Protein AF-A0A0L0SDB4-F1 (afdb_monomer_lite)

Organism: Allomyces macrogynus (strain ATCC 38327) (NCBI:txid578462)

Structure (mmCIF, N/CA/C/O backbone):
data_AF-A0A0L0SDB4-F1
#
_entry.id   AF-A0A0L0SDB4-F1
#
loop_
_atom_site.group_PDB
_atom_site.id
_atom_site.type_symbol
_atom_site.label_atom_id
_atom_site.label_alt_id
_atom_site.label_comp_id
_atom_site.label_asym_id
_atom_site.label_entity_id
_atom_site.label_seq_id
_atom_site.pdbx_PDB_ins_code
_atom_site.Cartn_x
_atom_site.Cartn_y
_atom_site.Cartn_z
_atom_site.occupancy
_atom_site.B_iso_or_equiv
_atom_site.auth_seq_id
_atom_site.auth_comp_id
_atom_site.auth_asym_id
_atom_site.auth_atom_id
_atom_site.pdbx_PDB_model_num
ATOM 1 N N . MET A 1 1 ? 29.232 13.110 52.261 1.00 42.94 1 MET A N 1
ATOM 2 C CA . MET A 1 1 ? 27.823 13.366 51.908 1.00 42.94 1 MET A CA 1
ATOM 3 C C . MET A 1 1 ? 27.216 12.000 51.646 1.00 42.94 1 MET A C 1
ATOM 5 O O . MET A 1 1 ? 27.447 11.440 50.580 1.00 42.94 1 MET A O 1
ATOM 9 N N . GLU A 1 2 ? 26.621 11.398 52.676 1.00 53.41 2 GLU A N 1
ATOM 10 C CA . GLU A 1 2 ? 25.890 10.133 52.541 1.00 53.41 2 GLU A CA 1
ATOM 11 C C . GLU A 1 2 ? 24.714 10.358 51.593 1.00 53.41 2 GLU A C 1
ATOM 13 O O . GLU A 1 2 ? 23.992 11.346 51.716 1.00 53.41 2 GLU A O 1
ATOM 18 N N . ARG A 1 3 ? 24.583 9.493 50.588 1.00 58.72 3 ARG A N 1
ATOM 19 C CA . ARG A 1 3 ? 23.407 9.471 49.723 1.00 58.72 3 ARG A CA 1
ATOM 20 C C . ARG A 1 3 ? 22.424 8.495 50.351 1.00 58.72 3 ARG A C 1
ATOM 22 O O . ARG A 1 3 ? 22.633 7.290 50.244 1.00 58.72 3 ARG A O 1
ATOM 29 N N . GLU A 1 4 ? 21.397 9.014 51.011 1.00 69.69 4 GLU A N 1
ATOM 30 C CA . GLU A 1 4 ? 20.216 8.223 51.354 1.00 69.69 4 GLU A CA 1
ATOM 31 C C . GLU A 1 4 ? 19.466 7.912 50.058 1.00 69.69 4 GLU A C 1
ATOM 33 O O . GLU A 1 4 ? 19.021 8.812 49.344 1.00 69.69 4 GLU A O 1
ATOM 38 N N . TYR A 1 5 ? 19.387 6.629 49.720 1.00 70.62 5 TYR A N 1
ATOM 39 C CA . TYR A 1 5 ? 18.484 6.139 48.686 1.00 70.62 5 TYR A CA 1
ATOM 40 C C . TYR A 1 5 ? 17.203 5.653 49.360 1.00 70.62 5 TYR A C 1
ATOM 42 O O . TYR A 1 5 ? 17.239 5.219 50.508 1.00 70.62 5 TYR A O 1
ATOM 50 N N . LEU A 1 6 ? 16.085 5.701 48.634 1.00 74.00 6 LEU A N 1
ATOM 51 C CA . LEU A 1 6 ? 14.860 5.027 49.060 1.00 74.00 6 LEU A CA 1
ATOM 52 C C . LEU A 1 6 ? 15.125 3.517 49.173 1.00 74.00 6 LEU A C 1
ATOM 54 O O . LEU A 1 6 ? 15.820 2.954 48.327 1.00 74.00 6 LEU A O 1
ATOM 58 N N . ASP A 1 7 ? 14.588 2.872 50.210 1.00 79.62 7 ASP A N 1
ATOM 59 C CA . ASP A 1 7 ? 14.738 1.422 50.414 1.00 79.62 7 ASP A CA 1
ATOM 60 C C . ASP A 1 7 ? 13.948 0.604 49.380 1.00 79.62 7 ASP A C 1
ATOM 62 O O . ASP A 1 7 ? 14.336 -0.514 49.039 1.00 79.62 7 ASP A O 1
ATOM 66 N N . ASP A 1 8 ? 12.859 1.174 48.856 1.00 80.81 8 ASP A N 1
ATOM 67 C CA . ASP A 1 8 ? 12.041 0.549 47.824 1.00 80.81 8 ASP A CA 1
ATOM 68 C C . ASP A 1 8 ? 12.714 0.620 46.448 1.00 80.81 8 ASP A C 1
ATOM 70 O O . ASP A 1 8 ? 13.085 1.688 45.958 1.00 80.81 8 ASP A O 1
ATOM 74 N N . LEU A 1 9 ? 12.870 -0.544 45.824 1.00 76.12 9 LEU A N 1
ATOM 75 C CA . LEU A 1 9 ? 13.593 -0.717 44.568 1.00 76.12 9 LEU A CA 1
ATOM 76 C C . LEU A 1 9 ? 12.810 -0.122 43.389 1.00 76.12 9 LEU A C 1
ATOM 78 O O . LEU A 1 9 ? 13.419 0.460 42.497 1.00 76.12 9 LEU A O 1
ATOM 82 N N . GLU A 1 10 ? 11.476 -0.195 43.421 1.00 74.06 10 GLU A N 1
ATOM 83 C CA . GLU A 1 10 ? 10.595 0.353 42.379 1.00 74.06 10 GLU A CA 1
ATOM 84 C C . GLU A 1 10 ? 10.611 1.888 42.397 1.00 74.06 10 GLU A C 1
ATOM 86 O O . GLU A 1 10 ? 10.813 2.523 41.361 1.00 74.06 10 GLU A O 1
ATOM 91 N N . ALA A 1 11 ? 10.537 2.495 43.585 1.00 69.12 11 ALA A N 1
ATOM 92 C CA . ALA A 1 11 ? 10.641 3.944 43.756 1.00 69.12 11 ALA A CA 1
ATOM 93 C C . ALA A 1 11 ? 12.008 4.540 43.357 1.00 69.12 11 ALA A C 1
ATOM 95 O O . ALA A 1 11 ? 12.115 5.752 43.167 1.00 69.12 11 ALA A O 1
ATOM 96 N N . ARG A 1 12 ? 13.062 3.721 43.227 1.00 73.06 12 ARG A N 1
ATOM 97 C CA . ARG A 1 12 ? 14.386 4.159 42.737 1.00 73.06 12 ARG A CA 1
ATOM 98 C C . ARG A 1 12 ? 14.489 4.196 41.215 1.00 73.06 12 ARG A C 1
ATOM 100 O O . ARG A 1 12 ? 15.326 4.936 40.701 1.00 73.06 12 ARG A O 1
ATOM 107 N N . GLU A 1 13 ? 13.694 3.385 40.522 1.00 73.19 13 GLU A N 1
ATOM 108 C CA . GLU A 1 13 ? 13.662 3.311 39.054 1.00 73.19 13 GLU A CA 1
ATOM 109 C C . GLU A 1 13 ? 12.791 4.425 38.447 1.00 73.19 13 GLU A C 1
ATOM 111 O O . GLU A 1 13 ? 12.967 4.800 37.285 1.00 73.19 13 GLU A O 1
ATOM 116 N N . GLU A 1 14 ? 11.883 5.007 39.237 1.00 68.81 14 GLU A N 1
ATOM 117 C CA . GLU A 1 14 ? 11.116 6.189 38.848 1.00 68.81 14 GLU A CA 1
ATOM 118 C C . GLU A 1 14 ? 12.058 7.407 38.771 1.00 68.81 14 GLU A C 1
ATOM 120 O O . GLU A 1 14 ? 12.547 7.931 39.775 1.00 68.81 14 GLU A O 1
ATOM 125 N N . ALA A 1 15 ? 12.358 7.856 37.548 1.00 67.31 15 ALA A N 1
ATOM 126 C CA . ALA A 1 15 ? 13.191 9.032 37.316 1.00 67.31 15 ALA A CA 1
ATOM 127 C C . ALA A 1 15 ? 12.614 10.274 38.023 1.00 67.31 15 ALA A C 1
ATOM 129 O O . ALA A 1 15 ? 11.409 10.389 38.230 1.00 67.31 15 ALA A O 1
ATOM 130 N N . SER A 1 16 ? 13.467 11.262 38.325 1.00 64.94 16 SER A N 1
ATOM 131 C CA . SER A 1 16 ? 13.125 12.464 39.113 1.00 64.94 16 SER A CA 1
ATOM 132 C C . SER A 1 16 ? 11.948 13.305 38.585 1.00 64.94 16 SER A C 1
ATOM 134 O O . SER A 1 16 ? 11.492 14.212 39.277 1.00 64.94 16 SER A O 1
ATOM 136 N N . THR A 1 17 ? 11.463 13.015 37.377 1.00 75.25 17 THR A N 1
ATOM 137 C CA . THR A 1 17 ? 10.204 13.530 36.841 1.00 75.25 17 THR A CA 1
ATOM 138 C C . THR A 1 17 ? 9.364 12.348 36.336 1.00 75.25 17 THR A C 1
ATOM 140 O O . THR A 1 17 ? 9.552 11.933 35.189 1.00 75.25 17 THR A O 1
ATOM 143 N N . PRO A 1 18 ? 8.458 11.789 37.158 1.00 75.94 18 PRO A N 1
ATOM 144 C CA . PRO A 1 18 ? 7.564 10.715 36.734 1.00 75.94 18 PRO A CA 1
ATOM 145 C C . PRO A 1 18 ? 6.653 11.162 35.583 1.00 75.94 18 PRO A C 1
ATOM 147 O O . PRO A 1 18 ? 6.255 12.329 35.488 1.00 75.94 18 PRO A O 1
ATOM 150 N N . ALA A 1 19 ? 6.285 10.221 34.715 1.00 84.81 19 ALA A N 1
ATOM 151 C CA . ALA A 1 19 ? 5.443 10.443 33.536 1.00 84.81 19 ALA A CA 1
ATOM 152 C C . ALA A 1 19 ? 3.949 10.547 33.922 1.00 84.81 19 ALA A C 1
ATOM 154 O O . ALA A 1 19 ? 3.113 9.723 33.546 1.00 84.81 19 ALA A O 1
ATOM 155 N N . ILE A 1 20 ? 3.611 11.543 34.752 1.00 88.25 20 ILE A N 1
ATOM 156 C CA . ILE A 1 20 ? 2.296 11.671 35.407 1.00 88.25 20 ILE A CA 1
ATOM 157 C C . ILE A 1 20 ? 1.159 11.749 34.378 1.00 88.25 20 ILE A C 1
ATOM 159 O O . ILE A 1 20 ? 0.119 11.112 34.545 1.00 88.25 20 ILE A O 1
ATOM 163 N N . VAL A 1 21 ? 1.336 12.513 33.295 1.00 92.56 21 VAL A N 1
ATOM 164 C CA . VAL A 1 21 ? 0.296 12.676 32.265 1.00 92.56 21 VAL A CA 1
ATOM 165 C C . VAL A 1 21 ? 0.089 11.370 31.494 1.00 92.56 21 VAL A C 1
ATOM 167 O O . VAL A 1 21 ? -1.047 11.011 31.178 1.00 92.56 21 VAL A O 1
ATOM 170 N N . GLU A 1 22 ? 1.160 10.638 31.207 1.00 92.69 22 GLU A N 1
ATOM 171 C CA . GLU A 1 22 ? 1.135 9.326 30.567 1.00 92.69 22 GLU A CA 1
ATOM 172 C C . GLU A 1 22 ? 0.445 8.289 31.454 1.00 92.69 22 GLU A C 1
ATOM 174 O O . GLU A 1 22 ? -0.398 7.541 30.958 1.00 92.69 22 GLU A O 1
ATOM 179 N N . ALA A 1 23 ? 0.721 8.294 32.761 1.00 92.19 23 ALA A N 1
ATOM 180 C CA . ALA A 1 23 ? 0.063 7.428 33.736 1.00 92.19 23 ALA A CA 1
ATOM 181 C C . ALA A 1 23 ? -1.445 7.712 33.826 1.00 92.19 23 ALA A C 1
ATOM 183 O O . ALA A 1 23 ? -2.251 6.780 33.773 1.00 92.19 23 ALA A O 1
ATOM 184 N N . ILE A 1 24 ? -1.848 8.989 33.862 1.00 95.31 24 ILE A N 1
ATOM 185 C CA . ILE A 1 24 ? -3.267 9.385 33.829 1.00 95.31 24 ILE A CA 1
ATOM 186 C C . ILE A 1 24 ? -3.934 8.894 32.537 1.00 95.31 24 ILE A C 1
ATOM 188 O O . ILE A 1 24 ? -5.009 8.294 32.585 1.00 95.31 24 ILE A O 1
ATOM 192 N N . ARG A 1 25 ? -3.302 9.099 31.373 1.00 96.81 25 ARG A N 1
ATOM 193 C CA . ARG A 1 25 ? -3.823 8.603 30.085 1.00 96.81 25 ARG A CA 1
ATOM 194 C C . ARG A 1 25 ? -3.944 7.081 30.072 1.00 96.81 25 ARG A C 1
ATOM 196 O O . ARG A 1 25 ? -4.950 6.567 29.595 1.00 96.81 25 ARG A O 1
ATOM 203 N N . CYS A 1 26 ? -2.952 6.376 30.609 1.00 95.38 26 CYS A N 1
ATOM 204 C CA . CYS A 1 26 ? -2.956 4.922 30.731 1.00 95.38 26 CYS A CA 1
ATOM 205 C C . CYS A 1 26 ? -4.148 4.444 31.576 1.00 95.38 26 CYS A C 1
ATOM 207 O O . CYS A 1 26 ? -4.929 3.613 31.114 1.00 95.38 26 CYS A O 1
ATOM 209 N N . GLY A 1 27 ? -4.359 5.045 32.754 1.00 97.06 27 GLY A N 1
ATOM 210 C CA . GLY A 1 27 ? -5.509 4.756 33.617 1.00 97.06 27 GLY A CA 1
ATOM 211 C C . GLY A 1 27 ? -6.851 4.972 32.912 1.00 97.06 27 GLY A C 1
ATOM 212 O O . GLY A 1 27 ? -7.709 4.093 32.935 1.00 97.06 27 GLY A O 1
ATOM 213 N N . LEU A 1 28 ? -7.010 6.088 32.192 1.00 97.12 28 LEU A N 1
ATOM 214 C CA . LEU A 1 28 ? -8.222 6.362 31.408 1.00 97.12 28 LEU A CA 1
ATOM 215 C C . LEU A 1 28 ? -8.457 5.325 30.299 1.00 97.12 28 LEU A C 1
ATOM 217 O O . LEU A 1 28 ? -9.596 4.916 30.076 1.00 97.12 28 LEU A O 1
ATOM 221 N N . VAL A 1 29 ? -7.401 4.865 29.619 1.00 95.62 29 VAL A N 1
ATOM 222 C CA . VAL A 1 29 ? -7.502 3.803 28.603 1.00 95.62 29 VAL A CA 1
ATOM 223 C C . VAL A 1 29 ? -7.976 2.486 29.222 1.00 95.62 29 VAL A C 1
ATOM 225 O O . VAL A 1 29 ? -8.805 1.803 28.618 1.00 95.62 29 VAL A O 1
ATOM 228 N N . PHE A 1 30 ? -7.516 2.138 30.428 1.00 96.25 30 PHE A N 1
ATOM 229 C CA . PHE A 1 30 ? -8.021 0.966 31.150 1.00 96.25 30 PHE A CA 1
ATOM 230 C C . PHE A 1 30 ? -9.504 1.101 31.502 1.00 96.25 30 PHE A C 1
ATOM 232 O O . PHE A 1 30 ? -10.257 0.164 31.240 1.00 96.25 30 PHE A O 1
ATOM 239 N N . CYS A 1 31 ? -9.950 2.268 31.974 1.00 96.31 31 CYS A N 1
ATOM 240 C CA . CYS A 1 31 ? -11.374 2.509 32.223 1.00 96.31 31 CYS A CA 1
ATOM 241 C C . CYS A 1 31 ? -12.213 2.340 30.946 1.00 96.31 31 CYS A C 1
ATOM 243 O O . CYS A 1 31 ? -13.243 1.673 30.966 1.00 96.31 31 CYS A O 1
ATOM 245 N N . VAL A 1 32 ? -11.765 2.883 29.806 1.00 95.81 32 VAL A N 1
ATOM 246 C CA . VAL A 1 32 ? -12.459 2.701 28.516 1.00 95.81 32 VAL A CA 1
ATOM 247 C C . VAL A 1 32 ? -12.506 1.225 28.116 1.00 95.81 32 VAL A C 1
ATOM 249 O O . VAL A 1 32 ? -13.553 0.738 27.695 1.00 95.81 32 VAL A O 1
ATOM 252 N N . LYS A 1 33 ? -11.401 0.490 28.272 1.00 95.12 33 LYS A N 1
ATOM 253 C CA . LYS A 1 33 ? -11.340 -0.951 27.988 1.00 95.12 33 LYS A CA 1
ATOM 254 C C . LYS A 1 33 ? -12.330 -1.744 28.846 1.00 95.12 33 LYS A C 1
ATOM 256 O O . LYS A 1 33 ? -12.956 -2.666 28.330 1.00 95.12 33 LYS A O 1
ATOM 261 N N . GLU A 1 34 ? -12.467 -1.416 30.127 1.00 95.88 34 GLU A N 1
ATOM 262 C CA . GLU A 1 34 ? -13.431 -2.063 31.027 1.00 95.88 34 GLU A CA 1
ATOM 263 C C . GLU A 1 34 ? -14.877 -1.749 30.640 1.00 95.88 34 GLU A C 1
ATOM 265 O O . GLU A 1 34 ? -15.705 -2.657 30.616 1.00 95.88 34 GLU A O 1
ATOM 270 N N . LEU A 1 35 ? -15.160 -0.499 30.260 1.00 96.25 35 LEU A N 1
ATOM 271 C CA . LEU A 1 35 ? -16.482 -0.075 29.792 1.00 96.25 35 LEU A CA 1
ATOM 272 C C . LEU A 1 35 ? -16.893 -0.755 28.479 1.00 96.25 35 LEU A C 1
ATOM 274 O O . LEU A 1 35 ? -18.050 -1.134 28.324 1.00 96.25 35 LEU A O 1
ATOM 278 N N . VAL A 1 36 ? -15.964 -0.902 27.530 1.00 95.50 36 VAL A N 1
ATOM 279 C CA . VAL A 1 36 ? -16.223 -1.591 26.252 1.00 95.50 36 VAL A CA 1
ATOM 280 C C . VAL A 1 36 ? -16.282 -3.108 26.449 1.00 95.50 36 VAL A C 1
ATOM 282 O O . VAL A 1 36 ? -17.122 -3.781 25.857 1.00 95.50 36 VAL A O 1
ATOM 285 N N . GLY A 1 37 ? -15.398 -3.651 27.285 1.00 96.56 37 GLY A N 1
ATOM 286 C CA . GLY A 1 37 ? -15.279 -5.076 27.559 1.00 96.56 37 GLY A CA 1
ATOM 287 C C . GLY A 1 37 ? -14.389 -5.820 26.557 1.00 96.56 37 GLY A C 1
ATOM 288 O O . GLY A 1 37 ? -14.496 -5.687 25.339 1.00 96.56 37 GLY A O 1
ATOM 289 N N . VAL A 1 38 ? -13.521 -6.692 27.080 1.00 95.50 38 VAL A N 1
ATOM 290 C CA . VAL A 1 38 ? -12.550 -7.467 26.278 1.00 95.50 38 VAL A CA 1
ATOM 291 C C . VAL A 1 38 ? -13.230 -8.408 25.281 1.00 95.50 38 VAL A C 1
ATOM 293 O O . VAL A 1 38 ? -12.712 -8.627 24.187 1.00 95.50 38 VAL A O 1
ATOM 296 N N . VAL A 1 39 ? -14.372 -8.985 25.657 1.00 96.62 39 VAL A N 1
ATOM 297 C CA . VAL A 1 39 ? -15.125 -9.914 24.800 1.00 96.62 39 VAL A CA 1
ATOM 298 C C . VAL A 1 39 ? -15.639 -9.193 23.553 1.00 96.62 39 VAL A C 1
ATOM 300 O O . VAL A 1 39 ? -15.429 -9.683 22.447 1.00 96.62 39 VAL A O 1
ATOM 303 N N . GLU A 1 40 ? -16.228 -8.008 23.724 1.00 94.81 40 GLU A N 1
ATOM 304 C CA . GLU A 1 40 ? -16.742 -7.192 22.621 1.00 94.81 40 GLU A CA 1
ATOM 305 C C . GLU A 1 40 ? -15.613 -6.714 21.700 1.00 94.81 40 GLU A C 1
ATOM 307 O O . GLU A 1 40 ? -15.719 -6.831 20.479 1.00 94.81 40 GLU A O 1
ATOM 312 N N . MET A 1 41 ? -14.492 -6.252 22.270 1.00 94.88 41 MET A N 1
ATOM 313 C CA . MET A 1 41 ? -13.310 -5.866 21.488 1.00 94.88 41 MET A CA 1
ATOM 314 C C . MET A 1 41 ? -12.839 -7.021 20.597 1.00 94.88 41 MET A C 1
ATOM 316 O O . MET A 1 41 ? -12.730 -6.854 19.385 1.00 94.88 41 MET A O 1
ATOM 320 N N . LYS A 1 42 ? -12.637 -8.215 21.173 1.00 94.69 42 LYS A N 1
ATOM 321 C CA . LYS A 1 42 ? -12.194 -9.404 20.425 1.00 94.69 42 LYS A CA 1
ATOM 322 C C . LYS A 1 42 ? -13.184 -9.826 19.346 1.00 94.69 42 LYS A C 1
ATOM 324 O O . LYS A 1 42 ? -12.762 -10.257 18.273 1.00 94.69 42 LYS A O 1
ATOM 329 N N . LEU A 1 43 ? -14.483 -9.732 19.631 1.00 95.25 43 LEU A N 1
ATOM 330 C CA . LEU A 1 43 ? -15.529 -10.060 18.667 1.00 95.25 43 LEU A CA 1
ATOM 331 C C . LEU A 1 43 ? -15.454 -9.119 17.463 1.00 95.25 43 LEU A C 1
ATOM 333 O O . LEU A 1 43 ? -15.418 -9.589 16.327 1.00 95.25 43 LEU A O 1
ATOM 337 N N . ARG A 1 44 ? -15.341 -7.807 17.695 1.00 93.75 44 ARG A N 1
ATOM 338 C CA . ARG A 1 44 ? -15.184 -6.818 16.618 1.00 93.75 44 ARG A CA 1
ATOM 339 C C . ARG A 1 44 ? -13.905 -7.021 15.818 1.00 93.75 44 ARG A C 1
ATOM 341 O O . ARG A 1 44 ? -13.959 -6.990 14.592 1.00 93.75 44 ARG A O 1
ATOM 348 N N . GLU A 1 45 ? -12.779 -7.280 16.482 1.00 93.75 45 GLU A N 1
ATOM 349 C CA . GLU A 1 45 ? -11.512 -7.602 15.810 1.00 93.75 45 GLU A CA 1
ATOM 350 C C . GLU A 1 45 ? -11.664 -8.810 14.889 1.00 93.75 45 GLU A C 1
ATOM 352 O O . GLU A 1 45 ? -11.247 -8.751 13.735 1.00 93.75 45 GLU A O 1
ATOM 357 N N . HIS A 1 46 ? -12.310 -9.881 15.360 1.00 93.06 46 HIS A N 1
ATOM 358 C CA . HIS A 1 46 ? -12.567 -11.068 14.545 1.00 93.06 46 HIS A CA 1
ATOM 359 C C . HIS A 1 46 ? -13.471 -10.772 13.352 1.00 93.06 46 HIS A C 1
ATOM 361 O O . HIS A 1 46 ? -13.185 -11.234 12.249 1.00 93.06 46 HIS A O 1
ATOM 367 N N . VAL A 1 47 ? -14.548 -10.009 13.545 1.00 94.06 47 VAL A N 1
ATOM 368 C CA . VAL A 1 47 ? -15.461 -9.632 12.455 1.00 94.06 47 VAL A CA 1
ATOM 369 C C . VAL A 1 47 ? -14.713 -8.842 11.383 1.00 94.06 47 VAL A C 1
ATOM 371 O O . VAL A 1 47 ? -14.794 -9.184 10.204 1.00 94.06 47 VAL A O 1
ATOM 374 N N . ILE A 1 48 ? -13.934 -7.837 11.783 1.00 94.19 48 ILE A N 1
ATOM 375 C CA . ILE A 1 48 ? -13.154 -7.000 10.865 1.00 94.19 48 ILE A CA 1
ATOM 376 C C . ILE A 1 48 ? -12.066 -7.819 10.159 1.00 94.19 48 ILE A C 1
ATOM 378 O O . ILE A 1 48 ? -11.917 -7.730 8.938 1.00 94.19 48 ILE A O 1
ATOM 382 N N . ALA A 1 49 ? -11.321 -8.640 10.902 1.00 90.69 49 ALA A N 1
ATOM 383 C CA . ALA A 1 49 ? -10.262 -9.475 10.349 1.00 90.69 49 ALA A CA 1
ATOM 384 C C . ALA A 1 49 ? -10.814 -10.488 9.339 1.00 90.69 49 ALA A C 1
ATOM 386 O O . ALA A 1 49 ? -10.271 -10.607 8.243 1.00 90.69 49 ALA A O 1
ATOM 387 N N . ASN A 1 50 ? -11.919 -11.164 9.664 1.00 91.75 50 ASN A N 1
ATOM 388 C CA . ASN A 1 50 ? -12.569 -12.112 8.760 1.00 91.75 50 ASN A CA 1
ATOM 389 C C . ASN A 1 50 ? -13.119 -11.419 7.513 1.00 91.75 50 ASN A C 1
ATOM 391 O O . ASN A 1 50 ? -12.943 -11.924 6.407 1.00 91.75 50 ASN A O 1
ATOM 395 N N . HIS A 1 51 ? -13.734 -10.246 7.668 1.00 92.38 51 HIS A N 1
ATOM 396 C CA . HIS A 1 51 ? -14.223 -9.451 6.542 1.00 92.38 51 HIS A CA 1
ATOM 397 C C . HIS A 1 51 ? -13.100 -9.087 5.563 1.00 92.38 51 HIS A C 1
ATOM 399 O O . HIS A 1 51 ? -13.211 -9.326 4.357 1.00 92.38 51 HIS A O 1
ATOM 405 N N . ALA A 1 52 ? -11.981 -8.578 6.083 1.00 91.38 52 ALA A N 1
ATOM 406 C CA . ALA A 1 52 ? -10.799 -8.281 5.284 1.00 91.38 52 ALA A CA 1
ATOM 407 C C . ALA A 1 52 ? -10.203 -9.544 4.646 1.00 91.38 52 ALA A C 1
ATOM 409 O O . ALA A 1 52 ? -9.883 -9.538 3.457 1.00 91.38 52 ALA A O 1
ATOM 410 N N . LEU A 1 53 ? -10.091 -10.637 5.403 1.00 89.75 53 LEU A N 1
ATOM 411 C CA . LEU A 1 53 ? -9.524 -11.897 4.929 1.00 89.75 53 LEU A CA 1
ATOM 412 C C . LEU A 1 53 ? -10.333 -12.474 3.766 1.00 89.75 53 LEU A C 1
ATOM 414 O O . LEU A 1 53 ? -9.749 -12.822 2.741 1.00 89.75 53 LEU A O 1
ATOM 418 N N . VAL A 1 54 ? -11.663 -12.523 3.878 1.00 91.19 54 VAL A N 1
ATOM 419 C CA . VAL A 1 54 ? -12.550 -13.015 2.812 1.00 91.19 54 VAL A CA 1
ATOM 420 C C . VAL A 1 54 ? -12.370 -12.191 1.538 1.00 91.19 54 VAL A C 1
ATOM 422 O O . VAL A 1 54 ? -12.217 -12.751 0.454 1.00 91.19 54 VAL A O 1
ATOM 425 N N . LYS A 1 55 ? -12.310 -10.861 1.652 1.00 90.00 55 LYS A N 1
ATOM 426 C CA . LYS A 1 55 ? -12.108 -9.982 0.492 1.00 90.00 55 LYS A CA 1
ATOM 427 C C . LYS A 1 55 ? -10.739 -10.143 -0.158 1.00 90.00 55 LYS A C 1
ATOM 429 O O . LYS A 1 55 ? -10.651 -10.194 -1.382 1.00 90.00 55 LYS A O 1
ATOM 434 N N . LEU A 1 56 ? -9.679 -10.218 0.642 1.00 88.62 56 LEU A N 1
ATOM 435 C CA . LEU A 1 56 ? -8.309 -10.317 0.136 1.00 88.62 56 LEU A CA 1
ATOM 436 C C . LEU A 1 56 ? -8.012 -11.697 -0.460 1.00 88.62 56 LEU A C 1
ATOM 438 O O . LEU A 1 56 ? -7.339 -11.777 -1.481 1.00 88.62 56 LEU A O 1
ATOM 442 N N . THR A 1 57 ? -8.533 -12.774 0.131 1.00 87.94 57 THR A N 1
ATOM 443 C CA . THR A 1 57 ? -8.355 -14.147 -0.382 1.00 87.94 57 THR A CA 1
ATOM 444 C C . THR A 1 57 ? -9.171 -14.429 -1.640 1.00 87.94 57 THR A C 1
ATOM 446 O O . THR A 1 57 ? -8.740 -15.223 -2.474 1.00 87.94 57 THR A O 1
ATOM 449 N N . ALA A 1 58 ? -10.307 -13.750 -1.827 1.00 88.31 58 ALA A N 1
ATOM 450 C CA . ALA A 1 58 ? -11.087 -13.827 -3.061 1.00 88.31 58 ALA A CA 1
ATOM 451 C C . ALA A 1 58 ? -10.384 -13.176 -4.269 1.00 88.31 58 ALA A C 1
ATOM 453 O O . ALA A 1 58 ? -10.771 -13.411 -5.415 1.00 88.31 58 ALA A O 1
ATOM 454 N N . HIS A 1 59 ? -9.368 -12.343 -4.038 1.00 86.88 59 HIS A N 1
ATOM 455 C CA . HIS A 1 59 ? -8.719 -11.568 -5.085 1.00 86.88 59 HIS A CA 1
ATOM 456 C C . HIS A 1 59 ? -7.562 -12.337 -5.740 1.00 86.88 59 HIS A C 1
ATOM 458 O O . HIS A 1 59 ? -6.583 -12.686 -5.086 1.00 86.88 59 HIS A O 1
ATOM 464 N N . ALA A 1 60 ? -7.619 -12.541 -7.061 1.00 82.75 60 ALA A N 1
ATOM 465 C CA . ALA A 1 60 ? -6.666 -13.390 -7.788 1.00 82.75 60 ALA A CA 1
ATOM 466 C C . ALA A 1 60 ? -5.198 -12.927 -7.684 1.00 82.75 60 ALA A C 1
ATOM 468 O O . ALA A 1 60 ? -4.290 -13.755 -7.603 1.00 82.75 60 ALA A O 1
ATOM 469 N N . SER A 1 61 ? -4.973 -11.610 -7.667 1.00 82.88 61 SER A N 1
ATOM 470 C CA . SER A 1 61 ? -3.640 -10.989 -7.607 1.00 82.88 61 SER A CA 1
ATOM 471 C C . SER A 1 61 ? -3.070 -10.883 -6.182 1.00 82.88 61 SER A C 1
ATOM 473 O O . SER A 1 61 ? -1.955 -10.394 -6.007 1.00 82.88 61 SER A O 1
ATOM 475 N N . ILE A 1 62 ? -3.823 -11.298 -5.155 1.00 83.75 62 ILE A N 1
ATOM 476 C CA . ILE A 1 62 ? -3.408 -11.226 -3.749 1.00 83.75 62 ILE A CA 1
ATOM 477 C C . ILE A 1 62 ? -3.203 -12.642 -3.220 1.00 83.75 62 ILE A C 1
ATOM 479 O O . ILE A 1 62 ? -4.017 -13.542 -3.416 1.00 83.75 62 ILE A O 1
ATOM 483 N N . ARG A 1 63 ? -2.086 -12.841 -2.523 1.00 79.25 63 ARG A N 1
ATOM 484 C CA . ARG A 1 63 ? -1.797 -14.074 -1.797 1.00 79.25 63 ARG A CA 1
ATOM 485 C C . ARG A 1 63 ? -1.671 -13.747 -0.320 1.00 79.25 63 ARG A C 1
ATOM 487 O O . ARG A 1 63 ? -0.773 -13.012 0.082 1.00 79.25 63 ARG A O 1
ATOM 494 N N . VAL A 1 64 ? -2.589 -14.291 0.471 1.00 76.56 64 VAL A N 1
ATOM 495 C CA . VAL A 1 64 ? -2.421 -14.388 1.922 1.00 76.56 64 VAL A CA 1
ATOM 496 C C . VAL A 1 64 ? -1.482 -15.565 2.176 1.00 76.56 64 VAL A C 1
ATOM 498 O O . VAL A 1 64 ? -1.541 -16.547 1.441 1.00 76.56 64 VAL A O 1
ATOM 501 N N . ILE A 1 65 ? -0.555 -15.417 3.122 1.00 70.06 65 ILE A N 1
ATOM 502 C CA . ILE A 1 65 ? 0.582 -16.326 3.310 1.00 70.06 65 ILE A CA 1
ATOM 503 C C . ILE A 1 65 ? 0.086 -17.744 3.631 1.00 70.06 65 ILE A C 1
ATOM 505 O O . ILE A 1 65 ? -0.203 -18.050 4.779 1.00 70.06 65 ILE A O 1
ATOM 509 N N . ASP A 1 66 ? 0.038 -18.582 2.597 1.00 51.78 66 ASP A N 1
ATOM 510 C CA . ASP A 1 66 ? 0.084 -20.040 2.632 1.00 51.78 66 ASP A CA 1
ATOM 511 C C . ASP A 1 66 ? 0.893 -20.491 1.404 1.00 51.78 66 ASP A C 1
ATOM 513 O O . ASP A 1 66 ? 0.750 -19.966 0.296 1.00 51.78 66 ASP A O 1
ATOM 517 N N . ALA A 1 67 ? 1.865 -21.366 1.644 1.00 52.06 67 ALA A N 1
ATOM 518 C CA . ALA A 1 67 ? 3.035 -21.561 0.796 1.00 52.06 67 ALA A CA 1
ATOM 519 C C . ALA A 1 67 ? 2.733 -22.194 -0.577 1.00 52.06 67 ALA A C 1
ATOM 521 O O . ALA A 1 67 ? 2.157 -23.270 -0.637 1.00 52.06 67 ALA A O 1
ATOM 522 N N . VAL A 1 68 ? 3.192 -21.541 -1.656 1.00 44.69 68 VAL A N 1
ATOM 523 C CA . VAL A 1 68 ? 3.989 -22.036 -2.810 1.00 44.69 68 VAL A CA 1
ATOM 524 C C . VAL A 1 68 ? 4.183 -20.825 -3.742 1.00 44.69 68 VAL A C 1
ATOM 526 O O . VAL A 1 68 ? 3.212 -20.203 -4.166 1.00 44.69 68 VAL A O 1
ATOM 529 N N . ALA A 1 69 ? 5.430 -20.455 -4.054 1.00 47.62 69 ALA A N 1
ATOM 530 C CA . ALA A 1 69 ? 5.738 -19.300 -4.905 1.00 47.62 69 ALA A CA 1
ATOM 531 C C . ALA A 1 69 ? 5.585 -19.628 -6.406 1.00 47.62 69 ALA A C 1
ATOM 533 O O . ALA A 1 69 ? 6.301 -20.486 -6.923 1.00 47.62 69 ALA A O 1
ATOM 534 N N . PRO A 1 70 ? 4.653 -18.959 -7.108 1.00 50.59 70 PRO A N 1
ATOM 535 C CA . PRO A 1 70 ? 4.980 -18.254 -8.366 1.00 50.59 70 PRO A CA 1
ATOM 536 C C . PRO A 1 70 ? 4.128 -16.961 -8.535 1.00 50.59 70 PRO A C 1
ATOM 538 O O . PRO A 1 70 ? 3.193 -16.773 -7.757 1.00 50.59 70 PRO A O 1
ATOM 541 N N . PRO A 1 71 ? 4.267 -16.110 -9.581 1.00 62.00 71 PRO A N 1
ATOM 542 C CA . PRO A 1 71 ? 5.445 -15.532 -10.236 1.00 62.00 71 PRO A CA 1
ATOM 543 C C . PRO A 1 71 ? 5.949 -14.281 -9.462 1.00 62.00 71 PRO A C 1
ATOM 545 O O . PRO A 1 71 ? 5.582 -14.066 -8.314 1.00 62.00 71 PRO A O 1
ATOM 548 N N . ARG A 1 72 ? 6.815 -13.452 -10.066 1.00 70.56 72 ARG A N 1
ATOM 549 C CA . ARG A 1 72 ? 7.381 -12.220 -9.469 1.00 70.56 72 ARG A CA 1
ATOM 550 C C . ARG A 1 72 ? 6.303 -11.294 -8.856 1.00 70.56 72 ARG A C 1
ATOM 552 O O . ARG A 1 72 ? 5.501 -10.732 -9.599 1.00 70.56 72 ARG A O 1
ATOM 559 N N . PHE A 1 73 ? 6.329 -11.079 -7.536 1.00 82.88 73 PHE A N 1
ATOM 560 C CA . PHE A 1 73 ? 5.383 -10.208 -6.805 1.00 82.88 73 PHE A CA 1
ATOM 561 C C . PHE A 1 73 ? 5.807 -8.736 -6.772 1.00 82.88 73 PHE A C 1
ATOM 563 O O . PHE A 1 73 ? 6.977 -8.412 -6.952 1.00 82.88 73 PHE A O 1
ATOM 570 N N . LEU A 1 74 ? 4.889 -7.817 -6.471 1.00 85.94 74 LEU A N 1
ATOM 571 C CA . LEU A 1 74 ? 5.287 -6.452 -6.121 1.00 85.94 74 LEU A CA 1
ATOM 572 C C . LEU A 1 74 ? 6.083 -6.462 -4.812 1.00 85.94 74 LEU A C 1
ATOM 574 O O . LEU A 1 74 ? 5.664 -7.063 -3.825 1.00 85.94 74 LEU A O 1
ATOM 578 N N . HIS A 1 75 ? 7.232 -5.787 -4.802 1.00 85.81 75 HIS A N 1
ATOM 579 C CA . HIS A 1 75 ? 8.054 -5.702 -3.602 1.00 85.81 75 HIS A CA 1
ATOM 580 C C . HIS A 1 75 ? 7.281 -4.984 -2.483 1.00 85.81 75 HIS A C 1
ATOM 582 O O . HIS A 1 75 ? 6.699 -3.925 -2.704 1.00 85.81 75 HIS A O 1
ATOM 588 N N . TYR A 1 76 ? 7.300 -5.512 -1.262 1.00 86.06 76 TYR A N 1
ATOM 589 C CA . TYR A 1 76 ? 6.514 -4.965 -0.152 1.00 86.06 76 TYR A CA 1
ATOM 590 C C . TYR A 1 76 ? 6.841 -3.487 0.152 1.00 86.06 76 TYR A C 1
ATOM 592 O O . TYR A 1 76 ? 5.925 -2.691 0.322 1.00 86.06 76 TYR A O 1
ATOM 600 N N . ASN A 1 77 ? 8.122 -3.083 0.120 1.00 85.56 77 ASN A N 1
ATOM 601 C CA . ASN A 1 77 ? 8.507 -1.666 0.266 1.00 85.56 77 ASN A CA 1
ATOM 602 C C . ASN A 1 77 ? 7.935 -0.773 -0.846 1.00 85.56 77 ASN A C 1
ATOM 604 O O . ASN A 1 77 ? 7.590 0.373 -0.582 1.00 85.56 77 ASN A O 1
ATOM 608 N N . PHE A 1 78 ? 7.811 -1.289 -2.073 1.00 87.69 78 PHE A N 1
ATOM 609 C CA . PHE A 1 78 ? 7.181 -0.549 -3.164 1.00 87.69 78 PHE A CA 1
ATOM 610 C C . PHE A 1 78 ? 5.693 -0.340 -2.888 1.00 87.69 78 PHE A C 1
ATOM 612 O O . PHE A 1 78 ? 5.195 0.777 -2.999 1.00 87.69 78 PHE A O 1
ATOM 619 N N . VAL A 1 79 ? 4.991 -1.402 -2.482 1.00 89.00 79 VAL A N 1
ATOM 620 C CA . VAL A 1 79 ? 3.573 -1.317 -2.110 1.00 89.00 79 VAL A CA 1
ATOM 621 C C . VAL A 1 79 ? 3.391 -0.323 -0.961 1.00 89.00 79 VAL A C 1
ATOM 623 O O . VAL A 1 79 ? 2.506 0.525 -1.030 1.00 89.00 79 VAL A O 1
ATOM 626 N N . SER A 1 80 ? 4.265 -0.356 0.048 1.00 87.31 80 SER A N 1
ATOM 627 C CA . SER A 1 80 ? 4.231 0.603 1.153 1.00 87.31 80 SER A CA 1
ATOM 628 C C . SER A 1 80 ? 4.447 2.047 0.718 1.00 87.31 80 SER A C 1
ATOM 630 O O . SER A 1 80 ? 3.702 2.918 1.163 1.00 87.31 80 SER A O 1
ATOM 632 N N . ALA A 1 81 ? 5.412 2.302 -0.169 1.00 84.38 81 ALA A N 1
ATOM 633 C CA . ALA A 1 81 ? 5.648 3.634 -0.720 1.00 84.38 81 ALA A CA 1
ATOM 634 C C . ALA A 1 81 ? 4.419 4.143 -1.489 1.00 84.38 81 ALA A C 1
ATOM 636 O O . ALA A 1 81 ? 3.952 5.247 -1.243 1.00 84.38 81 ALA A O 1
ATOM 637 N N . VAL A 1 82 ? 3.818 3.307 -2.343 1.00 85.88 82 VAL A N 1
ATOM 638 C CA . VAL A 1 82 ? 2.605 3.663 -3.099 1.00 85.88 82 VAL A CA 1
ATOM 639 C C . VAL A 1 82 ? 1.431 3.989 -2.171 1.00 85.88 82 VAL A C 1
ATOM 641 O O . VAL A 1 82 ? 0.734 4.979 -2.392 1.00 85.88 82 VAL A O 1
ATOM 644 N N . LEU A 1 83 ? 1.199 3.175 -1.138 1.00 86.94 83 LEU A N 1
ATOM 645 C CA . LEU A 1 83 ? 0.114 3.391 -0.175 1.00 86.94 83 LEU A CA 1
ATOM 646 C C . LEU A 1 83 ? 0.309 4.677 0.635 1.00 86.94 83 LEU A C 1
ATOM 648 O O . LEU A 1 83 ? -0.650 5.426 0.830 1.00 86.94 83 LEU A O 1
ATOM 652 N N . ASN A 1 84 ? 1.544 4.959 1.044 1.00 84.62 84 ASN A N 1
ATOM 653 C CA . ASN A 1 84 ? 1.889 6.170 1.774 1.00 84.62 84 ASN A CA 1
ATOM 654 C C . ASN A 1 84 ? 1.758 7.419 0.885 1.00 84.62 84 ASN A C 1
ATOM 656 O O . ASN A 1 84 ? 0.980 8.321 1.188 1.00 84.62 84 ASN A O 1
ATOM 660 N N . ASP A 1 85 ? 2.449 7.434 -0.254 1.00 79.56 85 ASP A N 1
ATOM 661 C CA . ASP A 1 85 ? 2.641 8.639 -1.063 1.00 79.56 85 ASP A CA 1
ATOM 662 C C . ASP A 1 85 ? 1.389 9.036 -1.862 1.00 79.56 85 ASP A C 1
ATOM 664 O O . ASP A 1 85 ? 1.177 10.220 -2.132 1.00 79.56 85 ASP A O 1
ATOM 668 N N . LEU A 1 86 ? 0.549 8.069 -2.262 1.00 79.12 86 LEU A N 1
ATOM 669 C CA . LEU A 1 86 ? -0.637 8.332 -3.096 1.00 79.12 86 LEU A CA 1
ATOM 670 C C . LEU A 1 86 ? -1.959 8.300 -2.342 1.00 79.12 86 LEU A C 1
ATOM 672 O O . LEU A 1 86 ? -2.908 8.959 -2.769 1.00 79.12 86 LEU A O 1
ATOM 676 N N . PHE A 1 87 ? -2.036 7.527 -1.261 1.00 82.12 87 PHE A N 1
ATOM 677 C CA . PHE A 1 87 ? -3.280 7.312 -0.526 1.00 82.12 87 PHE A CA 1
ATOM 678 C C . PHE A 1 87 ? -3.209 7.794 0.926 1.00 82.12 87 PHE A C 1
ATOM 680 O O . PHE A 1 87 ? -4.232 7.792 1.600 1.00 82.12 87 PHE A O 1
ATOM 687 N N . GLY A 1 88 ? -2.036 8.213 1.418 1.00 80.69 88 GLY A N 1
ATOM 688 C CA . GLY A 1 88 ? -1.853 8.629 2.812 1.00 80.69 88 GLY A CA 1
ATOM 689 C C . GLY A 1 88 ? -1.989 7.483 3.818 1.00 80.69 88 GLY A C 1
ATOM 690 O O . GLY A 1 88 ? -2.022 7.726 5.025 1.00 80.69 88 GLY A O 1
ATOM 691 N N . ILE A 1 89 ? -2.059 6.232 3.347 1.00 84.75 89 ILE A N 1
ATOM 692 C CA . ILE A 1 89 ? -2.213 5.051 4.195 1.00 84.75 89 ILE A CA 1
ATOM 693 C C . ILE A 1 89 ? -0.828 4.666 4.704 1.00 84.75 89 ILE A C 1
ATOM 695 O O . ILE A 1 89 ? 0.001 4.115 3.976 1.00 84.75 89 ILE A O 1
ATOM 699 N N . GLN A 1 90 ? -0.587 4.946 5.982 1.00 83.75 90 GLN A N 1
ATOM 700 C CA . GLN A 1 90 ? 0.663 4.594 6.640 1.00 83.75 90 GLN A CA 1
ATOM 701 C C . GLN A 1 90 ? 0.775 3.075 6.750 1.00 83.75 90 GLN A C 1
ATOM 703 O O . GLN A 1 90 ? 0.019 2.428 7.474 1.00 83.75 90 GLN A O 1
ATOM 708 N N . THR A 1 91 ? 1.741 2.499 6.040 1.00 82.38 91 THR A N 1
ATOM 709 C CA . THR A 1 91 ? 2.036 1.070 6.124 1.00 82.38 91 THR A CA 1
ATOM 710 C C . THR A 1 91 ? 3.500 0.849 6.447 1.00 82.38 91 THR A C 1
ATOM 712 O O . THR A 1 91 ? 4.365 1.656 6.105 1.00 82.38 91 THR A O 1
ATOM 715 N N . ARG A 1 92 ? 3.779 -0.264 7.123 1.00 75.81 92 ARG A N 1
ATOM 716 C CA . ARG A 1 92 ? 5.141 -0.719 7.366 1.00 75.81 92 ARG A CA 1
ATOM 717 C C . ARG A 1 92 ? 5.351 -2.036 6.655 1.00 75.81 92 ARG A C 1
ATOM 719 O O . ARG A 1 92 ? 4.627 -3.005 6.872 1.00 75.81 92 ARG A O 1
ATOM 726 N N . GLY A 1 93 ? 6.345 -2.019 5.788 1.00 71.44 93 GLY A N 1
ATOM 727 C CA . GLY A 1 93 ? 6.797 -3.175 5.061 1.00 71.44 93 GLY A CA 1
ATOM 728 C C . GLY A 1 93 ? 7.638 -4.108 5.926 1.00 71.44 93 GLY A C 1
ATOM 729 O O . GLY A 1 93 ? 8.463 -3.640 6.706 1.00 71.44 93 GLY A O 1
ATOM 730 N N . GLY A 1 94 ? 7.477 -5.417 5.732 1.00 65.50 94 GLY A N 1
ATOM 731 C CA . GLY A 1 94 ? 8.341 -6.428 6.333 1.00 65.50 94 GLY A CA 1
ATOM 732 C C . GLY A 1 94 ? 7.887 -6.862 7.725 1.00 65.50 94 GLY A C 1
ATOM 733 O O . GLY A 1 94 ? 7.867 -6.086 8.677 1.00 65.50 94 GLY A O 1
ATOM 734 N N . CYS A 1 95 ? 7.568 -8.149 7.857 1.00 61.41 95 CYS A N 1
ATOM 735 C CA . CYS A 1 95 ? 7.596 -8.831 9.145 1.00 61.41 95 CYS A CA 1
ATOM 736 C C . CYS A 1 95 ? 8.910 -9.605 9.251 1.00 61.41 95 CYS A C 1
ATOM 738 O O . CYS A 1 95 ? 9.264 -10.304 8.302 1.00 61.41 95 CYS A O 1
ATOM 740 N N . MET A 1 96 ? 9.569 -9.592 10.419 1.00 52.19 96 MET A N 1
ATOM 741 C CA . MET A 1 96 ? 10.644 -10.559 10.722 1.00 52.19 96 MET A CA 1
ATOM 742 C C . MET A 1 96 ? 10.201 -12.008 10.461 1.00 52.19 96 MET A C 1
ATOM 744 O O . MET A 1 96 ? 10.998 -12.844 10.059 1.00 52.19 96 MET A O 1
ATOM 748 N N . CYS A 1 97 ? 8.918 -12.283 10.687 1.00 54.69 97 CYS A N 1
ATOM 749 C CA . CYS A 1 97 ? 8.298 -13.591 10.561 1.00 54.69 97 CYS A CA 1
ATOM 750 C C . CYS A 1 97 ? 7.977 -14.019 9.118 1.00 54.69 97 CYS A C 1
ATOM 752 O O . CYS A 1 97 ? 7.728 -15.195 8.879 1.00 54.69 97 CYS A O 1
ATOM 754 N N . ALA A 1 98 ? 7.943 -13.080 8.167 1.00 61.75 98 ALA A N 1
ATOM 755 C CA . ALA A 1 98 ? 7.533 -13.331 6.788 1.00 61.75 98 ALA A CA 1
ATOM 756 C C . ALA A 1 98 ? 8.166 -12.285 5.851 1.00 61.75 98 ALA A C 1
ATOM 758 O O . ALA A 1 98 ? 7.530 -11.266 5.533 1.00 61.75 98 ALA A O 1
ATOM 759 N N . PRO A 1 99 ? 9.426 -12.491 5.428 1.00 59.59 99 PRO A N 1
ATOM 760 C CA . PRO A 1 99 ? 10.088 -11.584 4.500 1.00 59.59 99 PRO A CA 1
ATOM 761 C C . PRO A 1 99 ? 9.318 -11.542 3.175 1.00 59.59 99 PRO A C 1
ATOM 763 O O . PRO A 1 99 ? 8.847 -12.564 2.684 1.00 59.59 99 PRO A O 1
ATOM 766 N N . GLY A 1 100 ? 9.157 -10.347 2.606 1.00 69.44 100 GLY A N 1
ATOM 767 C CA . GLY A 1 100 ? 8.407 -10.163 1.360 1.00 69.44 100 GLY A CA 1
ATOM 768 C C . GLY A 1 100 ? 6.907 -9.904 1.527 1.00 69.44 100 GLY A C 1
ATOM 769 O O . GLY A 1 100 ? 6.227 -9.682 0.529 1.00 69.44 100 GLY A O 1
ATOM 770 N N . SER A 1 101 ? 6.392 -9.880 2.760 1.00 76.31 101 SER A N 1
ATOM 771 C CA . SER A 1 101 ? 4.976 -9.621 3.044 1.00 76.31 101 SER A CA 1
ATOM 772 C C . SER A 1 101 ? 4.702 -8.203 3.557 1.00 76.31 101 SER A C 1
ATOM 774 O O . SER A 1 101 ? 5.581 -7.512 4.086 1.00 76.31 101 SER A O 1
ATOM 776 N N . LEU A 1 102 ? 3.445 -7.781 3.408 1.00 82.00 102 LEU A N 1
ATOM 777 C CA . LEU A 1 102 ? 2.900 -6.563 3.995 1.00 82.00 102 LEU A CA 1
ATOM 778 C C . LEU A 1 102 ? 1.848 -6.945 5.041 1.00 82.00 102 LEU A C 1
ATOM 780 O O . LEU A 1 102 ? 0.991 -7.787 4.775 1.00 82.00 102 LEU A O 1
ATOM 784 N N . ARG A 1 103 ? 1.903 -6.322 6.223 1.00 83.38 103 ARG A N 1
ATOM 785 C CA . ARG A 1 103 ? 0.937 -6.555 7.301 1.00 83.38 103 ARG A CA 1
ATOM 786 C C . ARG A 1 103 ? -0.042 -5.392 7.390 1.00 83.38 103 ARG A C 1
ATOM 788 O O . ARG A 1 103 ? 0.370 -4.252 7.589 1.00 83.38 103 ARG A O 1
ATOM 795 N N . PHE A 1 104 ? -1.330 -5.711 7.333 1.00 83.50 104 PHE A N 1
ATOM 796 C CA . PHE A 1 104 ? -2.408 -4.789 7.673 1.00 83.50 104 PHE A CA 1
ATOM 797 C C . PHE A 1 104 ? -2.943 -5.124 9.064 1.00 83.50 104 PHE A C 1
ATOM 799 O O . PHE A 1 104 ? -3.134 -6.294 9.394 1.00 83.50 104 PHE A O 1
ATOM 806 N N . SER A 1 105 ? -3.168 -4.091 9.872 1.00 84.31 105 SER A N 1
ATOM 807 C CA . SER A 1 105 ? -3.771 -4.201 11.198 1.00 84.31 105 SER A CA 1
ATOM 808 C C . SER A 1 105 ? -4.928 -3.215 11.265 1.00 84.31 105 SER A C 1
ATOM 810 O O . SER A 1 105 ? -4.713 -2.011 11.143 1.00 84.31 105 SER A O 1
ATOM 812 N N . PHE A 1 106 ? -6.139 -3.728 11.449 1.00 88.38 106 PHE A N 1
ATOM 813 C CA . PHE A 1 106 ? -7.330 -2.914 11.653 1.00 88.38 106 PHE A CA 1
ATOM 814 C C . PHE A 1 106 ? -7.647 -2.865 13.145 1.00 88.38 106 PHE A C 1
ATOM 816 O O . PHE A 1 106 ? -7.606 -3.891 13.822 1.00 88.38 106 PHE A O 1
ATOM 823 N N . ASN A 1 107 ? -7.952 -1.676 13.659 1.00 90.50 107 ASN A N 1
ATOM 824 C CA . ASN A 1 107 ? -8.380 -1.521 15.045 1.00 90.50 107 ASN A CA 1
ATOM 825 C C . ASN A 1 107 ? -9.867 -1.870 15.180 1.00 90.50 107 ASN A C 1
ATOM 827 O O . ASN A 1 107 ? -10.653 -1.591 14.279 1.00 90.50 107 ASN A O 1
ATOM 831 N N . TYR A 1 108 ? -10.275 -2.404 16.333 1.00 91.75 108 TYR A N 1
ATOM 832 C CA . TYR A 1 108 ? -11.663 -2.823 16.593 1.00 91.75 108 TYR A CA 1
ATOM 833 C C . TYR A 1 108 ? -12.700 -1.689 16.524 1.00 91.75 108 TYR A C 1
ATOM 835 O O . TYR A 1 108 ? -13.896 -1.940 16.383 1.00 91.75 108 TYR A O 1
ATOM 843 N N . PHE A 1 109 ? -12.247 -0.445 16.678 1.00 92.06 109 PHE A N 1
ATOM 844 C CA . PHE A 1 109 ? -13.069 0.762 16.622 1.00 92.06 109 PHE A CA 1
ATOM 845 C C . PHE A 1 109 ? -13.001 1.466 15.259 1.00 92.06 109 PHE A C 1
ATOM 847 O O . PHE A 1 109 ? -13.577 2.540 15.112 1.00 92.06 109 PHE A O 1
ATOM 854 N N . MET A 1 110 ? -12.291 0.895 14.279 1.00 90.69 110 MET A N 1
ATOM 855 C CA . MET A 1 110 ? -12.230 1.458 12.933 1.00 90.69 110 MET A CA 1
ATOM 856 C C . MET A 1 110 ? -13.596 1.307 12.238 1.00 90.69 110 MET A C 1
ATOM 858 O O . MET A 1 110 ? -14.144 0.200 12.223 1.00 90.69 110 MET A O 1
ATOM 862 N N . PRO A 1 111 ? -14.151 2.386 11.658 1.00 90.88 111 PRO A N 1
ATOM 863 C CA . PRO A 1 111 ? -15.379 2.326 10.876 1.00 90.88 111 PRO A CA 1
ATOM 864 C C . PRO A 1 111 ? -15.273 1.363 9.685 1.00 90.88 111 PRO A C 1
ATOM 866 O O . PRO A 1 111 ? -14.220 1.226 9.057 1.00 90.88 111 PRO A O 1
ATOM 869 N N . ILE A 1 112 ? -16.376 0.685 9.355 1.00 87.44 112 ILE A N 1
ATOM 870 C CA . ILE A 1 112 ? -16.384 -0.310 8.273 1.00 87.44 112 ILE A CA 1
ATOM 871 C C . ILE A 1 112 ? -16.100 0.320 6.907 1.00 87.44 112 ILE A C 1
ATOM 873 O O . ILE A 1 112 ? -15.435 -0.291 6.080 1.00 87.44 112 ILE A O 1
ATOM 877 N N . ASP A 1 113 ? -16.550 1.548 6.675 1.00 88.75 113 ASP A N 1
ATOM 878 C CA . ASP A 1 113 ? -16.301 2.322 5.461 1.00 88.75 113 ASP A CA 1
ATOM 879 C C . ASP A 1 113 ? -14.823 2.703 5.298 1.00 88.75 113 ASP A C 1
ATOM 881 O O . ASP A 1 113 ? -14.297 2.624 4.186 1.00 88.75 113 ASP A O 1
ATOM 885 N N . GLU A 1 114 ? -14.118 3.015 6.389 1.00 89.19 114 GLU A N 1
ATOM 886 C CA . GLU 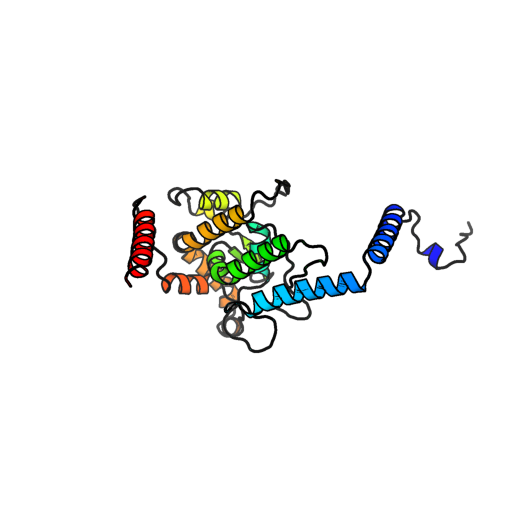A 1 114 ? -12.661 3.202 6.356 1.00 89.19 114 GLU A CA 1
ATOM 887 C C . GLU A 1 114 ? -11.944 1.898 5.976 1.00 89.19 114 GLU A C 1
ATOM 889 O O . GLU A 1 114 ? -11.067 1.894 5.106 1.00 89.19 114 GLU A O 1
ATOM 894 N N . ILE A 1 115 ? -12.362 0.770 6.562 1.00 90.56 115 ILE A N 1
ATOM 895 C CA . ILE A 1 115 ? -11.833 -0.560 6.220 1.00 90.56 115 ILE A CA 1
ATOM 896 C C . ILE A 1 115 ? -12.082 -0.864 4.736 1.00 90.56 115 ILE A C 1
ATOM 898 O O . ILE A 1 115 ? -11.167 -1.292 4.032 1.00 90.56 115 ILE A O 1
ATOM 902 N N . GLU A 1 116 ? -13.287 -0.596 4.226 1.00 89.69 116 GLU A N 1
ATOM 903 C CA . GLU A 1 116 ? -13.634 -0.751 2.808 1.00 89.69 116 GLU A CA 1
ATOM 904 C C . GLU A 1 116 ? -12.754 0.093 1.890 1.00 89.69 116 GLU A C 1
ATOM 906 O O . GLU A 1 116 ? -12.296 -0.390 0.851 1.00 89.69 116 GLU A O 1
ATOM 911 N N . THR A 1 117 ? -12.485 1.343 2.265 1.00 89.00 117 THR A N 1
ATOM 912 C CA . THR A 1 117 ? -11.569 2.208 1.522 1.00 89.00 117 THR A CA 1
ATOM 913 C C . THR A 1 117 ? -10.181 1.583 1.447 1.00 89.00 117 THR A C 1
ATOM 915 O O . THR A 1 117 ? -9.623 1.495 0.348 1.00 89.00 117 THR A O 1
ATOM 918 N N . VAL A 1 118 ? -9.629 1.122 2.574 1.00 90.31 118 VAL A N 1
ATOM 919 C CA . VAL A 1 118 ? -8.296 0.503 2.606 1.00 90.31 118 VAL A CA 1
ATOM 920 C C . VAL A 1 118 ? -8.275 -0.742 1.722 1.00 90.31 118 VAL A C 1
ATOM 922 O O . VAL A 1 118 ? -7.400 -0.868 0.866 1.00 90.31 118 VAL A O 1
ATOM 925 N N . LEU A 1 119 ? -9.265 -1.630 1.847 1.00 90.88 119 LEU A N 1
ATOM 926 C CA . LEU A 1 119 ? -9.357 -2.850 1.037 1.00 90.88 119 LEU A CA 1
ATOM 927 C C . LEU A 1 119 ? -9.501 -2.547 -0.461 1.00 90.88 119 LEU A C 1
ATOM 929 O O . LEU A 1 119 ? -8.856 -3.197 -1.287 1.00 90.88 119 LEU A O 1
ATOM 933 N N . ARG A 1 120 ? -10.286 -1.531 -0.832 1.00 90.69 120 ARG A N 1
ATOM 934 C CA . ARG A 1 120 ? -10.425 -1.066 -2.222 1.00 90.69 120 ARG A CA 1
ATOM 935 C C . ARG A 1 120 ? -9.103 -0.550 -2.786 1.00 90.69 120 ARG A C 1
ATOM 937 O O . ARG A 1 120 ? -8.780 -0.814 -3.939 1.00 90.69 120 ARG A O 1
ATOM 944 N N . VAL A 1 121 ? -8.334 0.188 -1.991 1.00 91.19 121 VAL A N 1
ATOM 945 C CA . VAL A 1 121 ? -7.016 0.678 -2.410 1.00 91.19 121 VAL A CA 1
ATOM 946 C C . VAL A 1 121 ? -6.029 -0.481 -2.552 1.00 91.19 121 VAL A C 1
ATOM 948 O O . VAL A 1 121 ? -5.318 -0.552 -3.550 1.00 91.19 121 VAL A O 1
ATOM 951 N N . VAL A 1 122 ? -6.005 -1.417 -1.603 1.00 90.81 122 VAL A N 1
ATOM 952 C CA . VAL A 1 122 ? -5.105 -2.582 -1.642 1.00 90.81 122 VAL A CA 1
ATOM 953 C C . VAL A 1 122 ? -5.380 -3.464 -2.859 1.00 90.81 122 VAL A C 1
ATOM 955 O O . VAL A 1 122 ? -4.444 -3.836 -3.564 1.00 90.81 122 VAL A O 1
ATOM 958 N N . THR A 1 123 ? -6.649 -3.751 -3.149 1.00 89.75 123 THR A N 1
ATOM 959 C CA . THR A 1 123 ? -7.050 -4.511 -4.347 1.00 89.75 123 THR A CA 1
ATOM 960 C C . THR A 1 123 ? -6.697 -3.768 -5.637 1.00 89.75 123 THR A C 1
ATOM 962 O O . THR A 1 123 ? -6.085 -4.351 -6.529 1.00 89.75 123 THR A O 1
ATOM 965 N N . TRP A 1 124 ? -6.918 -2.450 -5.697 1.00 91.25 124 TRP A N 1
ATOM 966 C CA . TRP A 1 124 ? -6.468 -1.629 -6.828 1.00 91.25 124 TRP A CA 1
ATOM 967 C C . TRP A 1 124 ? -4.945 -1.698 -7.035 1.00 91.25 124 TRP A C 1
ATOM 969 O O . TRP A 1 124 ? -4.473 -1.842 -8.164 1.00 91.25 124 TRP A O 1
ATOM 979 N N . VAL A 1 125 ? -4.153 -1.621 -5.958 1.00 90.31 125 VAL A N 1
ATOM 980 C CA . VAL A 1 125 ? -2.686 -1.732 -6.041 1.00 90.31 125 VAL A CA 1
ATOM 981 C C . VAL A 1 125 ? -2.270 -3.134 -6.485 1.00 90.31 125 VAL A C 1
ATOM 983 O O . VAL A 1 125 ? -1.313 -3.260 -7.247 1.00 90.31 125 VAL A O 1
ATOM 986 N N . ALA A 1 126 ? -2.992 -4.178 -6.082 1.00 88.12 126 ALA A N 1
ATOM 987 C CA . ALA A 1 126 ? -2.725 -5.534 -6.546 1.00 88.12 126 ALA A CA 1
ATOM 988 C C . ALA A 1 126 ? -2.916 -5.676 -8.069 1.00 88.12 126 ALA A C 1
ATOM 990 O O . ALA A 1 126 ? -2.094 -6.315 -8.725 1.00 88.12 126 ALA A O 1
ATOM 991 N N . ASP A 1 127 ? -3.929 -5.026 -8.649 1.00 86.38 127 ASP A N 1
ATOM 992 C CA . ASP A 1 127 ? -4.222 -5.114 -10.090 1.00 86.38 127 ASP A CA 1
ATOM 993 C C . ASP A 1 127 ? -3.421 -4.140 -10.961 1.00 86.38 127 ASP A C 1
ATOM 995 O O . ASP A 1 127 ? -3.097 -4.423 -12.123 1.00 86.38 127 ASP A O 1
ATOM 999 N N . HIS A 1 128 ? -3.120 -2.956 -10.435 1.00 86.94 128 HIS A N 1
ATOM 1000 C CA . HIS A 1 128 ? -2.591 -1.842 -11.225 1.00 86.94 128 HIS A CA 1
ATOM 1001 C C . HIS A 1 128 ? -1.284 -1.268 -10.686 1.00 86.94 128 HIS A C 1
ATOM 1003 O O . HIS A 1 128 ? -0.625 -0.500 -11.389 1.00 86.94 128 HIS A O 1
ATOM 1009 N N . GLY A 1 129 ? -0.851 -1.664 -9.489 1.00 87.19 129 GLY A N 1
ATOM 1010 C CA . GLY A 1 129 ? 0.364 -1.156 -8.852 1.00 87.19 129 GLY A CA 1
ATOM 1011 C C . GLY A 1 129 ? 1.622 -1.391 -9.684 1.00 87.19 129 GLY A C 1
ATOM 1012 O O . GLY A 1 129 ? 2.501 -0.537 -9.714 1.00 87.19 129 GLY A O 1
ATOM 1013 N N . TRP A 1 130 ? 1.687 -2.474 -10.463 1.00 87.56 130 TRP A N 1
ATOM 1014 C CA . TRP A 1 130 ? 2.807 -2.733 -11.378 1.00 87.56 130 TRP A CA 1
ATOM 1015 C C . TRP A 1 130 ? 3.001 -1.622 -12.427 1.00 87.56 130 TRP A C 1
ATOM 1017 O O . TRP A 1 130 ? 4.128 -1.350 -12.840 1.00 87.56 130 TRP A O 1
ATOM 1027 N N . ARG A 1 131 ? 1.933 -0.907 -12.809 1.00 88.06 131 ARG A N 1
ATOM 1028 C CA . ARG A 1 131 ? 1.997 0.257 -13.712 1.00 88.06 131 ARG A CA 1
ATOM 1029 C C . ARG A 1 131 ? 2.623 1.479 -13.043 1.00 88.06 131 ARG A C 1
ATOM 1031 O O . ARG A 1 131 ? 3.000 2.422 -13.725 1.00 88.06 131 ARG A O 1
ATOM 1038 N N . LEU A 1 132 ? 2.756 1.489 -11.722 1.00 87.56 132 LEU A N 1
ATOM 1039 C CA . LEU A 1 132 ? 3.426 2.564 -10.994 1.00 87.56 132 LEU A CA 1
ATOM 1040 C C . LEU A 1 132 ? 4.923 2.296 -10.803 1.00 87.56 132 LEU A C 1
ATOM 1042 O O . LEU A 1 132 ? 5.660 3.217 -10.450 1.00 87.56 132 LEU A O 1
ATOM 1046 N N . LEU A 1 133 ? 5.407 1.082 -11.100 1.00 88.25 133 LEU A N 1
ATOM 1047 C CA . LEU A 1 133 ? 6.833 0.755 -11.014 1.00 88.25 133 LEU A CA 1
ATOM 1048 C C . LEU A 1 133 ? 7.694 1.738 -11.825 1.00 88.25 133 LEU A C 1
ATOM 1050 O O . LEU A 1 133 ? 8.654 2.247 -11.255 1.00 88.25 133 LEU A O 1
ATOM 1054 N N . PRO A 1 134 ? 7.362 2.107 -13.085 1.00 86.19 134 PRO A N 1
ATOM 1055 C CA . PRO A 1 134 ? 8.168 3.051 -13.867 1.00 86.19 134 PRO A CA 1
ATOM 1056 C C . PRO A 1 134 ? 8.325 4.451 -13.271 1.00 86.19 134 PRO A C 1
ATOM 1058 O O . PRO A 1 134 ? 9.269 5.154 -13.620 1.00 86.19 134 PRO A O 1
ATOM 1061 N N . TYR A 1 135 ? 7.433 4.846 -12.362 1.00 82.56 135 TYR A N 1
ATOM 1062 C CA . TYR A 1 135 ? 7.516 6.114 -11.635 1.00 82.56 135 TYR A CA 1
ATOM 1063 C C . TYR A 1 135 ? 8.452 6.047 -10.423 1.00 82.56 135 TYR A C 1
ATOM 1065 O O . TYR A 1 135 ? 8.707 7.074 -9.800 1.00 82.56 135 TYR A O 1
ATOM 1073 N N . ASN A 1 136 ? 8.965 4.864 -10.080 1.00 83.44 136 ASN A N 1
ATOM 1074 C CA . ASN A 1 136 ? 9.738 4.612 -8.872 1.00 83.44 136 ASN A CA 1
ATOM 1075 C C . ASN A 1 136 ? 11.159 4.142 -9.192 1.00 83.44 136 ASN A C 1
ATOM 1077 O O . ASN A 1 136 ? 11.428 3.500 -10.209 1.00 83.44 136 ASN A O 1
ATOM 1081 N N . ARG A 1 137 ? 12.088 4.480 -8.311 1.00 81.94 137 ARG A N 1
ATOM 1082 C CA . ARG A 1 137 ? 13.463 4.007 -8.275 1.00 81.94 137 ARG A CA 1
ATOM 1083 C C . ARG A 1 137 ? 13.599 3.072 -7.085 1.00 81.94 137 ARG A C 1
ATOM 1085 O O . ARG A 1 137 ? 12.983 3.291 -6.046 1.00 81.94 137 ARG A O 1
ATOM 1092 N N . VAL A 1 138 ? 14.413 2.044 -7.256 1.00 80.19 138 VAL A N 1
ATOM 1093 C CA . VAL A 1 138 ? 14.872 1.222 -6.145 1.00 80.19 138 VAL A CA 1
ATOM 1094 C C . VAL A 1 138 ? 16.379 1.360 -6.051 1.00 80.19 138 VAL A C 1
ATOM 1096 O O . VAL A 1 138 ? 17.070 1.377 -7.073 1.00 80.19 138 VAL A O 1
ATOM 1099 N N . ASP A 1 139 ? 16.873 1.501 -4.832 1.00 78.81 139 ASP A N 1
ATOM 1100 C CA . ASP A 1 139 ? 18.293 1.374 -4.555 1.00 78.81 139 ASP A CA 1
ATOM 1101 C C . ASP A 1 139 ? 18.625 -0.111 -4.320 1.00 78.81 139 ASP A C 1
ATOM 1103 O O . ASP A 1 139 ? 18.098 -0.701 -3.372 1.00 78.81 139 ASP A O 1
ATOM 1107 N N . PRO A 1 140 ? 19.464 -0.743 -5.161 1.00 71.75 140 PRO A N 1
ATOM 1108 C CA . PRO A 1 140 ? 19.770 -2.167 -5.043 1.00 71.75 140 PRO A CA 1
ATOM 1109 C C . PRO A 1 140 ? 20.511 -2.527 -3.748 1.00 71.75 140 PRO A C 1
ATOM 1111 O O . PRO A 1 140 ? 20.466 -3.686 -3.346 1.00 71.75 140 PRO A O 1
ATOM 1114 N N . PHE A 1 141 ? 21.164 -1.563 -3.089 1.00 70.44 141 PHE A N 1
ATOM 1115 C CA . PHE A 1 141 ? 21.929 -1.808 -1.864 1.00 70.44 141 PHE A CA 1
ATOM 1116 C C . PHE A 1 141 ? 21.082 -1.674 -0.596 1.00 70.44 141 PHE A C 1
ATOM 1118 O O . PHE A 1 141 ? 21.112 -2.562 0.252 1.00 70.44 141 PHE A O 1
ATOM 1125 N N . SER A 1 142 ? 20.303 -0.596 -0.454 1.00 74.06 142 SER A N 1
ATOM 1126 C CA . SER A 1 142 ? 19.425 -0.408 0.713 1.00 74.06 142 SER A CA 1
ATOM 1127 C C . SER A 1 142 ? 18.059 -1.084 0.581 1.00 74.06 142 SER A C 1
ATOM 1129 O O . SER A 1 142 ? 17.344 -1.216 1.574 1.00 74.06 142 SER A O 1
ATOM 1131 N N . GLY A 1 143 ? 17.644 -1.465 -0.632 1.00 72.81 143 GLY A N 1
ATOM 1132 C CA . GLY A 1 143 ? 16.284 -1.942 -0.900 1.00 72.81 143 GLY A CA 1
ATOM 1133 C C . GLY A 1 143 ? 15.210 -0.866 -0.684 1.00 72.81 143 GLY A C 1
ATOM 1134 O O . GLY A 1 143 ? 14.021 -1.192 -0.564 1.00 72.81 143 GLY A O 1
ATOM 1135 N N . SER A 1 144 ? 15.618 0.407 -0.600 1.00 77.25 144 SER A N 1
ATOM 1136 C CA . SER A 1 144 ? 14.713 1.545 -0.470 1.00 77.25 144 SER A CA 1
ATOM 1137 C C . SER A 1 144 ? 14.043 1.849 -1.804 1.00 77.25 144 SER A C 1
ATOM 1139 O O . SER A 1 144 ? 14.645 1.731 -2.873 1.00 77.25 144 SER A O 1
ATOM 1141 N N . TRP A 1 145 ? 12.770 2.224 -1.727 1.00 82.50 145 TRP A N 1
ATOM 1142 C CA . TRP A 1 145 ? 11.969 2.619 -2.876 1.00 82.50 145 TRP A CA 1
ATOM 1143 C C . TRP A 1 145 ? 11.622 4.089 -2.734 1.00 82.50 145 TRP A C 1
ATOM 1145 O O . TRP A 1 145 ? 11.189 4.526 -1.669 1.00 82.50 145 TRP A O 1
ATOM 1155 N N . SER A 1 146 ? 11.825 4.847 -3.801 1.00 77.19 146 SER A N 1
ATOM 1156 C CA . SER A 1 146 ? 11.499 6.266 -3.841 1.00 77.19 146 SER A CA 1
ATOM 1157 C C . SER A 1 146 ? 10.963 6.651 -5.205 1.00 77.19 146 SER A C 1
ATOM 1159 O O . SER A 1 146 ? 11.276 6.045 -6.230 1.00 77.19 146 SER A O 1
ATOM 1161 N N . MET A 1 147 ? 10.136 7.683 -5.237 1.00 76.25 147 MET A N 1
ATOM 1162 C CA . MET A 1 147 ? 9.607 8.195 -6.488 1.00 76.25 147 MET A CA 1
ATOM 1163 C C . MET A 1 147 ? 10.689 8.904 -7.311 1.00 76.25 147 MET A C 1
ATOM 1165 O O . MET A 1 147 ? 11.487 9.677 -6.785 1.00 76.25 147 MET A O 1
ATOM 1169 N N . ARG A 1 148 ? 10.692 8.672 -8.630 1.00 76.06 148 ARG A N 1
ATOM 1170 C CA . ARG A 1 148 ? 11.588 9.350 -9.587 1.00 76.06 148 ARG A CA 1
ATOM 1171 C C . ARG A 1 148 ? 11.199 10.801 -9.825 1.00 76.06 148 ARG A C 1
ATOM 1173 O O . ARG A 1 148 ? 12.068 11.624 -10.082 1.00 76.06 148 ARG A O 1
ATOM 1180 N N . CYS A 1 149 ? 9.899 11.080 -9.780 1.00 69.62 149 CYS A N 1
ATOM 1181 C CA . CYS A 1 149 ? 9.340 12.395 -10.054 1.00 69.62 149 CYS A CA 1
ATOM 1182 C C . CYS A 1 149 ? 8.933 13.073 -8.745 1.00 69.62 149 CYS A C 1
ATOM 1184 O O . CYS A 1 149 ? 8.275 12.451 -7.909 1.00 69.62 149 CYS A O 1
ATOM 1186 N N . ALA A 1 150 ? 9.218 14.368 -8.614 1.00 66.75 150 ALA A N 1
ATOM 1187 C CA . ALA A 1 150 ? 8.698 15.174 -7.517 1.00 66.75 150 ALA A CA 1
ATOM 1188 C C . ALA A 1 150 ? 7.148 15.135 -7.456 1.00 66.75 150 ALA A C 1
ATOM 1190 O O . ALA A 1 150 ? 6.484 15.076 -8.502 1.00 66.75 150 ALA A O 1
ATOM 1191 N N . PRO A 1 151 ? 6.534 15.241 -6.259 1.00 64.19 151 PRO A N 1
ATOM 1192 C CA . PRO A 1 151 ? 5.075 15.213 -6.097 1.00 64.19 151 PRO 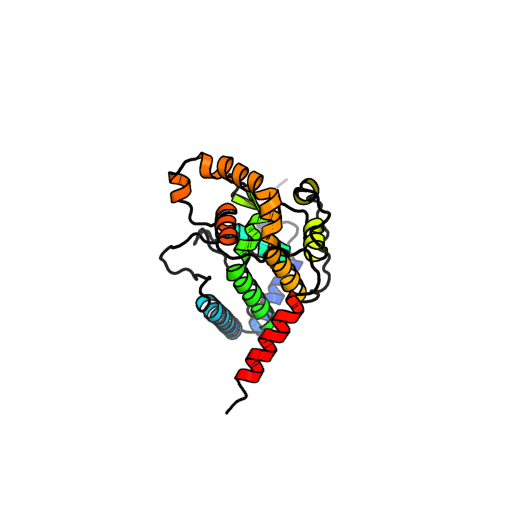A CA 1
ATOM 1193 C C . PRO A 1 151 ? 4.327 16.257 -6.942 1.00 64.19 151 PRO A C 1
ATOM 1195 O O . PRO A 1 151 ? 3.236 15.999 -7.453 1.00 64.19 151 PRO A O 1
ATOM 1198 N N . THR A 1 152 ? 4.924 17.435 -7.138 1.00 64.19 152 THR A N 1
ATOM 1199 C CA . THR A 1 152 ? 4.386 18.514 -7.984 1.00 64.19 152 THR A CA 1
ATOM 1200 C C . THR A 1 152 ? 4.306 18.102 -9.451 1.00 64.19 152 THR A C 1
ATOM 1202 O O . THR A 1 152 ? 3.267 18.279 -10.087 1.00 64.19 152 THR A O 1
ATOM 1205 N N . VAL A 1 153 ? 5.362 17.471 -9.964 1.00 66.44 153 VAL A N 1
ATOM 1206 C CA . VAL A 1 153 ? 5.432 16.941 -11.329 1.00 66.44 153 VAL A CA 1
ATOM 1207 C C . VAL A 1 153 ? 4.383 15.850 -11.515 1.00 66.44 153 VAL A C 1
ATOM 1209 O O . VAL A 1 153 ? 3.645 15.867 -12.491 1.00 66.44 153 VAL A O 1
ATOM 1212 N N . MET A 1 154 ? 4.220 14.954 -10.543 1.00 66.94 154 MET A N 1
ATOM 1213 C CA . MET A 1 154 ? 3.169 13.928 -10.547 1.00 66.94 154 MET A CA 1
ATOM 1214 C C . MET A 1 154 ? 1.749 14.495 -10.548 1.00 66.94 154 MET A C 1
ATOM 1216 O O . MET A 1 154 ? 0.886 14.050 -11.311 1.00 66.94 154 MET A O 1
ATOM 1220 N N . ARG A 1 155 ? 1.493 15.516 -9.729 1.00 66.94 155 ARG A N 1
ATOM 1221 C CA . ARG A 1 155 ? 0.208 16.221 -9.719 1.00 66.94 155 ARG A CA 1
ATOM 1222 C C . ARG A 1 155 ? -0.065 16.859 -11.077 1.00 66.94 155 ARG A C 1
ATOM 1224 O O . ARG A 1 155 ? -1.179 16.728 -11.586 1.00 66.94 155 ARG A O 1
ATOM 1231 N N . ASP A 1 156 ? 0.940 17.451 -11.707 1.00 66.06 156 ASP A N 1
ATOM 1232 C CA . ASP A 1 156 ? 0.831 17.998 -13.057 1.00 66.06 156 ASP A CA 1
ATOM 1233 C C . ASP A 1 156 ? 0.621 16.906 -14.113 1.00 66.06 156 ASP A C 1
ATOM 1235 O O . ASP A 1 156 ? -0.247 17.052 -14.976 1.00 66.06 156 ASP A O 1
ATOM 1239 N N . LEU A 1 157 ? 1.296 15.763 -13.988 1.00 65.12 157 LEU A N 1
ATOM 1240 C CA . LEU A 1 157 ? 1.079 14.572 -14.813 1.00 65.12 157 LEU A CA 1
ATOM 1241 C C . LEU A 1 157 ? -0.336 14.007 -14.690 1.00 65.12 157 LEU A C 1
ATOM 1243 O O . LEU A 1 157 ? -0.850 13.450 -15.659 1.00 65.12 157 LEU A O 1
ATOM 1247 N N . SER A 1 158 ? -0.988 14.163 -13.540 1.00 65.56 158 SER A N 1
ATOM 1248 C CA . SER A 1 158 ? -2.381 13.743 -13.341 1.00 65.56 158 SER A CA 1
ATOM 1249 C C . SER A 1 158 ? -3.414 14.735 -13.909 1.00 65.56 158 SER A C 1
ATOM 1251 O O . SER A 1 158 ? -4.578 14.369 -14.120 1.00 65.56 158 SER A O 1
ATOM 1253 N N . ARG A 1 159 ? -3.005 15.993 -14.149 1.00 65.75 159 ARG A N 1
ATOM 1254 C CA . ARG A 1 159 ? -3.881 17.122 -14.518 1.00 65.75 159 ARG A CA 1
ATOM 1255 C C . ARG A 1 159 ? -3.735 17.577 -15.972 1.00 65.75 159 ARG A C 1
ATOM 1257 O O . ARG A 1 159 ? -4.745 17.843 -16.614 1.00 65.75 159 ARG A O 1
ATOM 1264 N N . LYS A 1 160 ? -2.512 17.683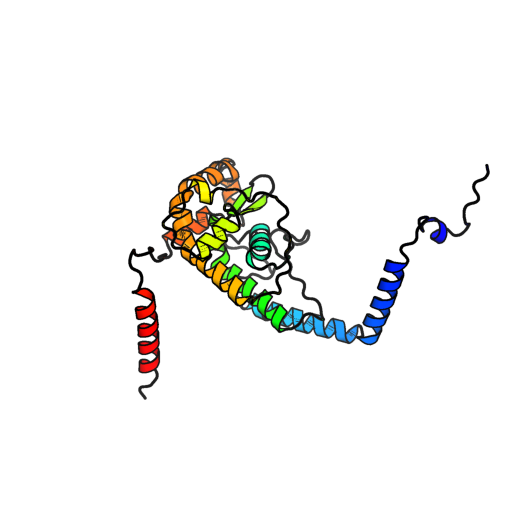 -16.495 1.00 56.62 160 LYS A N 1
ATOM 1265 C CA . LYS A 1 160 ? -2.208 18.242 -17.827 1.00 56.62 160 LYS A CA 1
ATOM 1266 C C . LYS A 1 160 ? -2.084 17.153 -18.888 1.00 56.62 160 LYS A C 1
ATOM 1268 O O . LYS A 1 160 ? -2.015 15.971 -18.581 1.00 56.62 160 LYS A O 1
ATOM 1273 N N . SER A 1 161 ? -2.055 17.527 -20.163 1.00 53.25 161 SER A N 1
ATOM 1274 C CA . SER A 1 161 ? -1.540 16.668 -21.239 1.00 53.25 161 SER A CA 1
ATOM 1275 C C . SER A 1 161 ? -0.013 16.573 -21.097 1.00 53.25 161 SER A C 1
ATOM 1277 O O . SER A 1 161 ? 0.626 17.589 -20.864 1.00 53.25 161 SER A O 1
ATOM 1279 N N . PHE A 1 162 ? 0.581 15.385 -21.271 1.00 50.81 162 PHE A N 1
ATOM 1280 C CA . PHE A 1 162 ? 2.040 15.135 -21.200 1.00 50.81 162 PHE A CA 1
ATOM 1281 C C . PHE A 1 162 ? 2.879 15.967 -22.199 1.00 50.81 162 PHE A C 1
ATOM 1283 O O . PHE A 1 162 ? 4.106 15.906 -22.196 1.00 50.81 162 PHE A O 1
ATOM 1290 N N . ARG A 1 163 ? 2.228 16.718 -23.096 1.00 47.31 163 ARG A N 1
ATOM 1291 C CA . ARG A 1 163 ? 2.885 17.633 -24.031 1.00 47.31 163 ARG A CA 1
ATOM 1292 C C . ARG A 1 163 ? 3.388 18.858 -23.267 1.00 47.31 163 ARG A C 1
ATOM 1294 O O . ARG A 1 163 ? 2.602 19.757 -22.990 1.00 47.31 163 ARG A O 1
ATOM 1301 N N . GLY A 1 164 ? 4.676 18.872 -22.941 1.00 52.19 164 GLY A N 1
ATOM 1302 C CA . GLY A 1 164 ? 5.349 20.042 -22.372 1.00 52.19 164 GLY A CA 1
ATOM 1303 C C . GLY A 1 164 ? 6.343 19.744 -21.255 1.00 52.19 164 GLY A C 1
ATOM 1304 O O . GLY A 1 164 ? 7.077 20.649 -20.895 1.00 52.19 164 GLY A O 1
ATOM 1305 N N . LEU A 1 165 ? 6.393 18.510 -20.737 1.00 54.34 165 LEU A N 1
ATOM 1306 C CA . LEU A 1 165 ? 7.380 18.129 -19.725 1.00 54.34 165 LEU A CA 1
ATOM 1307 C C . LEU A 1 165 ? 8.647 17.582 -20.386 1.00 54.34 165 LEU A C 1
ATOM 1309 O O . LEU A 1 165 ? 8.595 16.674 -21.219 1.00 54.34 165 LEU A O 1
ATOM 1313 N N . THR A 1 166 ? 9.782 18.144 -20.003 1.00 58.59 166 THR A N 1
ATOM 1314 C CA . THR A 1 166 ? 11.123 17.714 -20.386 1.00 58.59 166 THR A CA 1
ATOM 1315 C C . THR A 1 166 ? 11.556 16.495 -19.567 1.00 58.59 166 THR A C 1
ATOM 1317 O O . THR A 1 166 ? 11.095 16.266 -18.448 1.00 58.59 166 THR A O 1
ATOM 1320 N N . ALA A 1 167 ? 12.491 15.705 -20.104 1.00 56.88 167 ALA A N 1
ATOM 1321 C CA . ALA A 1 167 ? 13.074 14.575 -19.376 1.00 56.88 167 ALA A CA 1
ATOM 1322 C C . ALA A 1 167 ? 13.760 15.008 -18.061 1.00 56.88 167 ALA A C 1
ATOM 1324 O O . ALA A 1 167 ? 13.812 14.226 -17.117 1.00 56.88 167 ALA A O 1
ATOM 1325 N N . ALA A 1 168 ? 14.245 16.252 -17.984 1.00 60.22 168 ALA A N 1
ATOM 1326 C CA . ALA A 1 168 ? 14.832 16.818 -16.774 1.00 60.22 168 ALA A CA 1
ATOM 1327 C C . ALA A 1 168 ? 13.779 17.074 -15.682 1.00 60.22 168 ALA A C 1
ATOM 1329 O O . ALA A 1 168 ? 14.007 16.726 -14.528 1.00 60.22 168 ALA A O 1
ATOM 1330 N N . GLU A 1 169 ? 12.605 17.604 -16.040 1.00 58.75 169 GLU A N 1
ATOM 1331 C CA . GLU A 1 169 ? 11.512 17.867 -15.089 1.00 58.75 169 GLU A CA 1
ATOM 1332 C C . GLU A 1 169 ? 10.948 16.581 -14.469 1.00 58.75 169 GLU A C 1
ATOM 1334 O O . GLU A 1 169 ? 10.511 16.582 -13.322 1.00 58.75 169 GLU A O 1
ATOM 1339 N N . LEU A 1 170 ? 10.998 15.462 -15.194 1.00 57.56 170 LEU A N 1
ATOM 1340 C CA . LEU A 1 170 ? 10.556 14.152 -14.704 1.00 57.56 170 LEU A CA 1
ATOM 1341 C C . LEU A 1 170 ? 11.570 13.460 -13.777 1.00 57.56 170 LEU A C 1
ATOM 1343 O O . LEU A 1 170 ? 11.188 12.527 -13.076 1.00 57.56 170 LEU A O 1
ATOM 1347 N N . LEU A 1 171 ? 12.833 13.899 -13.759 1.00 54.47 171 LEU A N 1
ATOM 1348 C CA . LEU A 1 171 ? 13.919 13.316 -12.956 1.00 54.47 171 LEU A CA 1
ATOM 1349 C C . LEU A 1 171 ? 14.269 14.147 -11.714 1.00 54.47 171 LEU A C 1
ATOM 1351 O O . LEU A 1 171 ? 15.273 13.875 -11.054 1.00 54.47 171 LEU A O 1
ATOM 1355 N N . ILE A 1 172 ? 13.465 15.164 -11.389 1.00 58.16 172 ILE A N 1
ATOM 1356 C CA . ILE A 1 172 ? 13.663 15.943 -10.168 1.00 58.16 172 ILE A CA 1
ATOM 1357 C C . ILE A 1 172 ? 13.352 15.028 -8.983 1.00 58.16 172 ILE A C 1
ATOM 1359 O O . ILE A 1 172 ? 12.186 14.717 -8.719 1.00 58.16 172 ILE A O 1
ATOM 1363 N N . ALA A 1 173 ? 14.411 14.606 -8.286 1.00 47.16 173 ALA A N 1
ATOM 1364 C CA . ALA A 1 173 ? 14.305 13.901 -7.019 1.00 47.16 173 ALA A CA 1
ATOM 1365 C C . ALA A 1 173 ? 13.415 14.713 -6.065 1.00 47.16 173 ALA A C 1
ATOM 1367 O O . ALA A 1 173 ? 13.492 15.947 -6.080 1.00 47.16 173 ALA A O 1
ATOM 1368 N N . PRO A 1 174 ? 12.575 14.065 -5.240 1.00 50.62 174 PRO A N 1
ATOM 1369 C CA . PRO A 1 174 ? 11.837 14.783 -4.215 1.00 50.62 174 PRO A CA 1
ATOM 1370 C C . PRO A 1 174 ? 12.840 15.589 -3.388 1.00 50.62 174 PRO A C 1
ATOM 1372 O O . PRO A 1 174 ? 13.744 15.031 -2.766 1.00 50.62 174 PRO A O 1
ATOM 1375 N N . THR A 1 175 ? 12.720 16.916 -3.408 1.00 44.81 175 THR A N 1
ATOM 1376 C CA . THR A 1 175 ? 13.412 17.735 -2.427 1.00 44.81 175 THR A CA 1
ATOM 1377 C C . THR A 1 175 ? 12.831 17.328 -1.084 1.00 44.81 175 THR A C 1
ATOM 1379 O O . THR A 1 175 ? 11.660 17.586 -0.811 1.00 44.81 175 THR A O 1
ATOM 1382 N N . HIS A 1 176 ? 13.629 16.653 -0.255 1.00 39.62 176 HIS A N 1
ATOM 1383 C CA . HIS A 1 176 ? 13.316 16.429 1.154 1.00 39.62 176 HIS A CA 1
ATOM 1384 C C . HIS A 1 176 ? 13.372 17.771 1.902 1.00 39.62 176 HIS A C 1
ATOM 1386 O O . HIS A 1 176 ? 14.201 17.994 2.774 1.00 39.62 176 HIS A O 1
ATOM 1392 N N . GLY A 1 177 ? 12.494 18.701 1.539 1.00 35.56 177 GLY A N 1
ATOM 1393 C CA . GLY A 1 177 ? 11.897 19.585 2.515 1.00 35.56 177 GLY A CA 1
ATOM 1394 C C . GLY A 1 177 ? 10.758 18.793 3.127 1.00 35.56 177 GLY A C 1
ATOM 1395 O O . GLY A 1 177 ? 9.980 18.187 2.391 1.00 35.56 177 GLY A O 1
ATOM 1396 N N . ALA A 1 178 ? 10.681 18.761 4.455 1.00 37.47 178 ALA A N 1
ATOM 1397 C CA . ALA A 1 178 ? 9.468 18.371 5.147 1.00 37.47 178 ALA A CA 1
ATOM 1398 C C . ALA A 1 178 ? 8.334 19.244 4.596 1.00 37.47 178 ALA A C 1
ATOM 1400 O O . ALA A 1 178 ? 8.144 20.381 5.026 1.00 37.47 178 ALA A O 1
ATOM 1401 N N . LEU A 1 179 ? 7.630 18.753 3.573 1.00 39.62 179 LEU A N 1
ATOM 1402 C CA . LEU A 1 179 ? 6.348 19.320 3.216 1.00 39.62 179 LEU A CA 1
ATOM 1403 C C . LEU A 1 179 ? 5.539 19.214 4.505 1.00 39.62 179 LEU A C 1
ATOM 1405 O O . LEU A 1 179 ? 5.519 18.129 5.100 1.00 39.62 179 LEU A O 1
ATOM 1409 N N . PRO A 1 180 ? 4.937 20.314 4.984 1.00 32.12 180 PRO A N 1
ATOM 1410 C CA . PRO A 1 180 ? 4.015 20.204 6.089 1.00 32.12 180 PRO A CA 1
ATOM 1411 C C . PRO A 1 180 ? 3.035 19.114 5.682 1.00 32.12 180 PRO A C 1
ATOM 1413 O O . PRO A 1 180 ? 2.491 19.161 4.573 1.00 32.12 180 PRO A O 1
ATOM 1416 N N . VAL A 1 181 ? 2.849 18.120 6.547 1.00 40.69 181 VAL A N 1
ATOM 1417 C CA . VAL A 1 181 ? 1.674 17.258 6.490 1.00 40.69 181 VAL A CA 1
ATOM 1418 C C . VAL A 1 181 ? 0.513 18.198 6.790 1.00 40.69 181 VAL A C 1
ATOM 1420 O O . VAL A 1 181 ? 0.062 18.326 7.923 1.00 40.69 181 VAL A O 1
ATOM 1423 N N . ALA A 1 182 ? 0.130 18.989 5.790 1.00 32.97 182 ALA A N 1
ATOM 1424 C CA . ALA A 1 182 ? -1.064 19.782 5.827 1.00 32.97 182 ALA A CA 1
ATOM 1425 C C . ALA A 1 182 ? -2.167 18.739 5.876 1.00 32.97 182 ALA A C 1
ATOM 1427 O O . ALA A 1 182 ? -2.441 18.047 4.895 1.00 32.97 182 ALA A O 1
ATOM 1428 N N . SER A 1 183 ? -2.724 18.586 7.069 1.00 40.41 183 SER A N 1
ATOM 1429 C CA . SER A 1 183 ? -3.991 17.937 7.331 1.00 40.41 183 SER A CA 1
ATOM 1430 C C . SER A 1 183 ? -5.083 18.737 6.620 1.00 40.41 183 SER A C 1
ATOM 1432 O O . SER A 1 183 ? -5.886 19.416 7.256 1.00 40.41 183 SER A O 1
ATOM 1434 N N . GLU A 1 184 ? -5.080 18.729 5.286 1.00 35.00 184 GLU A N 1
ATOM 1435 C CA . GLU A 1 184 ? -6.318 18.966 4.565 1.00 35.00 184 GLU A CA 1
ATOM 1436 C C . GLU A 1 184 ? -7.241 17.799 4.931 1.00 35.00 184 GLU A C 1
ATOM 1438 O O . GLU A 1 184 ? -6.799 16.642 4.912 1.00 35.00 184 GLU A O 1
ATOM 1443 N N . PRO A 1 185 ? -8.495 18.067 5.327 1.00 39.56 185 PRO A N 1
ATOM 1444 C CA . PRO A 1 185 ? -9.448 16.998 5.564 1.00 39.56 185 PRO A CA 1
ATOM 1445 C C . PRO A 1 185 ? -9.511 16.141 4.302 1.00 39.56 185 PRO A C 1
ATOM 1447 O O . PRO A 1 185 ? -9.509 16.681 3.197 1.00 39.56 185 PRO A O 1
ATOM 1450 N N . ALA A 1 186 ? -9.513 14.820 4.491 1.00 45.47 186 ALA A N 1
ATOM 1451 C CA . ALA A 1 186 ? -9.570 13.790 3.465 1.00 45.47 186 ALA A CA 1
ATOM 1452 C C . ALA A 1 186 ? -10.666 14.081 2.422 1.00 45.47 186 ALA A C 1
ATOM 1454 O O . ALA A 1 186 ? -11.792 13.593 2.503 1.00 45.47 186 ALA A O 1
ATOM 1455 N N . GLU A 1 187 ? -10.351 14.915 1.431 1.00 47.00 187 GLU A N 1
ATOM 1456 C CA . GLU A 1 187 ? -11.246 15.313 0.351 1.00 47.00 187 GLU A CA 1
ATOM 1457 C C . GLU A 1 187 ? -11.320 14.155 -0.657 1.00 47.00 187 GLU A C 1
ATOM 1459 O O . GLU A 1 187 ? -10.745 14.174 -1.748 1.00 47.00 187 GLU A O 1
ATOM 1464 N N . SER A 1 188 ? -12.055 13.131 -0.220 1.00 63.94 188 SER A N 1
ATOM 1465 C CA . SER A 1 188 ? -12.461 11.889 -0.866 1.00 63.94 188 SER A CA 1
ATOM 1466 C C . SER A 1 188 ? -11.333 10.969 -1.343 1.00 63.94 188 SER A C 1
ATOM 1468 O O . SER A 1 188 ? -10.637 11.254 -2.317 1.00 63.94 188 SER A O 1
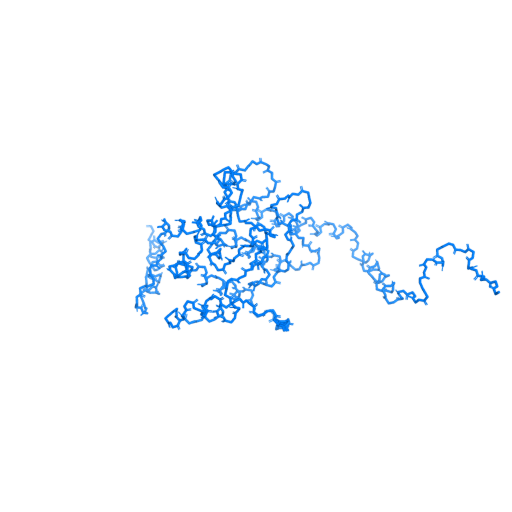ATOM 1470 N N . ASP A 1 189 ? -11.279 9.757 -0.789 1.00 66.25 189 ASP A N 1
ATOM 1471 C CA . ASP A 1 189 ? -10.486 8.624 -1.300 1.00 66.25 189 ASP A CA 1
ATOM 1472 C C . ASP A 1 189 ? -10.691 8.383 -2.807 1.00 66.25 189 ASP A C 1
ATOM 1474 O O . ASP A 1 189 ? -9.794 7.932 -3.522 1.00 66.25 189 ASP A O 1
ATOM 1478 N N . ALA A 1 190 ? -11.865 8.751 -3.337 1.00 71.44 190 ALA A N 1
ATOM 1479 C CA . ALA A 1 190 ? -12.166 8.677 -4.762 1.00 71.44 190 ALA A CA 1
ATOM 1480 C C . ALA A 1 190 ? -11.343 9.670 -5.605 1.00 71.44 190 ALA A C 1
ATOM 1482 O O . ALA A 1 190 ? -11.126 9.452 -6.798 1.00 71.44 190 ALA A O 1
ATOM 1483 N N . LYS A 1 191 ? -10.892 10.795 -5.042 1.00 76.75 191 LYS A N 1
ATOM 1484 C CA . LYS A 1 191 ? -9.967 11.739 -5.694 1.00 76.75 191 LYS A CA 1
ATOM 1485 C C . LYS A 1 191 ? -8.578 11.118 -5.810 1.00 76.75 191 LYS A C 1
ATOM 1487 O O . LYS A 1 191 ? -8.033 11.125 -6.913 1.00 76.75 191 LYS A O 1
ATOM 1492 N N . ALA A 1 192 ? -8.063 10.535 -4.725 1.00 77.62 192 ALA A N 1
ATOM 1493 C CA . ALA A 1 192 ? -6.782 9.829 -4.716 1.00 77.62 192 ALA A CA 1
ATOM 1494 C C . ALA A 1 192 ? -6.788 8.684 -5.737 1.00 77.62 192 ALA A C 1
ATOM 1496 O O . ALA A 1 192 ? -5.965 8.665 -6.649 1.00 77.62 192 ALA A O 1
ATOM 1497 N N . LEU A 1 193 ? -7.810 7.823 -5.701 1.00 81.19 193 LEU A N 1
ATOM 1498 C CA . LEU A 1 193 ? -7.949 6.712 -6.646 1.00 81.19 193 LEU A CA 1
ATOM 1499 C C . LEU A 1 193 ? -8.017 7.182 -8.109 1.00 81.19 193 LEU A C 1
ATOM 1501 O O . LEU A 1 193 ? -7.363 6.606 -8.974 1.00 81.19 193 LEU A O 1
ATOM 1505 N N . ARG A 1 194 ? -8.742 8.272 -8.401 1.00 81.38 194 ARG A N 1
ATOM 1506 C CA . ARG A 1 194 ? -8.795 8.864 -9.753 1.00 81.38 194 ARG A CA 1
ATOM 1507 C C . ARG A 1 194 ? -7.439 9.390 -10.219 1.00 81.38 194 ARG A C 1
ATOM 1509 O O . ARG A 1 194 ? -7.103 9.236 -11.392 1.00 81.38 194 ARG A O 1
ATOM 1516 N N . VAL A 1 195 ? -6.682 10.043 -9.341 1.00 80.69 195 VAL A N 1
ATOM 1517 C CA . VAL A 1 195 ? -5.335 10.547 -9.652 1.00 80.69 195 VAL A CA 1
ATOM 1518 C C . VAL A 1 195 ? -4.400 9.380 -9.951 1.00 80.69 195 VAL A C 1
ATOM 1520 O O . VAL A 1 195 ? -3.761 9.363 -11.004 1.00 80.69 195 VAL A O 1
ATOM 1523 N N . THR A 1 196 ? -4.389 8.380 -9.077 1.00 82.56 196 THR A N 1
ATOM 1524 C CA . THR A 1 196 ? -3.571 7.172 -9.200 1.00 82.56 196 THR A CA 1
ATOM 1525 C C . THR A 1 196 ? -3.911 6.385 -10.468 1.00 82.56 196 THR A C 1
ATOM 1527 O O . THR A 1 196 ? -3.010 6.016 -11.221 1.00 82.56 196 THR A O 1
ATOM 1530 N N . GLN A 1 197 ? -5.198 6.235 -10.795 1.00 83.44 197 GLN A N 1
ATOM 1531 C CA . GLN A 1 197 ? -5.640 5.616 -12.047 1.00 83.44 197 GLN A CA 1
ATOM 1532 C C . GLN A 1 197 ? -5.108 6.355 -13.279 1.00 83.44 197 GLN A C 1
ATOM 1534 O O . GLN A 1 197 ? -4.544 5.736 -14.178 1.00 83.44 197 GLN A O 1
ATOM 1539 N N . ARG A 1 198 ? -5.206 7.690 -13.313 1.00 81.25 198 ARG A N 1
ATOM 1540 C CA . ARG A 1 198 ? -4.684 8.487 -14.439 1.00 81.25 198 ARG A CA 1
ATOM 1541 C C . ARG A 1 198 ? -3.180 8.326 -14.626 1.00 81.25 198 ARG A C 1
ATOM 1543 O O . ARG A 1 198 ? -2.709 8.378 -15.759 1.00 81.25 198 ARG A O 1
ATOM 1550 N N . LEU A 1 199 ? -2.428 8.175 -13.538 1.00 80.19 199 LEU A N 1
ATOM 1551 C CA . LEU A 1 199 ? -0.992 7.905 -13.599 1.00 80.19 199 LEU A CA 1
ATOM 1552 C C . LEU A 1 199 ? -0.731 6.511 -14.166 1.00 80.19 199 LEU A C 1
ATOM 1554 O O . LEU A 1 199 ? 0.030 6.372 -15.122 1.00 80.19 199 LEU A O 1
ATOM 1558 N N . ALA A 1 200 ? -1.434 5.503 -13.651 1.00 83.38 200 ALA A N 1
ATOM 1559 C CA . ALA A 1 200 ? -1.345 4.130 -14.130 1.00 83.38 200 ALA A CA 1
ATOM 1560 C C . ALA A 1 200 ? -1.660 4.017 -15.634 1.00 83.38 200 ALA A C 1
ATOM 1562 O O . ALA A 1 200 ? -0.978 3.291 -16.353 1.00 83.38 200 ALA A O 1
ATOM 1563 N N . ASP A 1 201 ? -2.623 4.788 -16.143 1.00 82.12 201 ASP A N 1
ATOM 1564 C CA . ASP A 1 201 ? -2.976 4.818 -17.571 1.00 82.12 201 ASP A CA 1
ATOM 1565 C C . ASP A 1 201 ? -1.938 5.536 -18.449 1.00 82.12 201 ASP A C 1
ATOM 1567 O O . ASP A 1 201 ? -1.902 5.349 -19.667 1.00 82.12 201 ASP A O 1
ATOM 1571 N N . ARG A 1 202 ? -1.061 6.350 -17.852 1.00 78.12 202 ARG A N 1
ATOM 1572 C CA . ARG A 1 202 ? -0.042 7.149 -18.556 1.00 78.12 202 ARG A CA 1
ATOM 1573 C C . ARG A 1 202 ? 1.369 6.587 -18.453 1.00 78.12 202 ARG A C 1
ATOM 1575 O O . ARG A 1 202 ? 2.279 7.129 -19.086 1.00 78.12 202 ARG A O 1
ATOM 1582 N N . VAL A 1 203 ? 1.547 5.482 -17.736 1.00 80.12 203 VAL A N 1
ATOM 1583 C CA . VAL A 1 203 ? 2.841 4.823 -17.527 1.00 80.12 203 VAL A CA 1
ATOM 1584 C C . VAL A 1 203 ? 3.622 4.589 -18.825 1.00 80.12 203 VAL A C 1
ATOM 1586 O O . VAL A 1 203 ? 4.838 4.780 -18.863 1.00 80.12 203 VAL A O 1
ATOM 1589 N N . GLY A 1 204 ? 2.938 4.246 -19.923 1.00 77.00 204 GLY A N 1
ATOM 1590 C CA . GLY A 1 204 ? 3.581 3.988 -21.213 1.00 77.00 204 GLY A CA 1
ATOM 1591 C C . GLY A 1 204 ? 4.333 5.200 -21.774 1.00 77.00 204 GLY A C 1
ATOM 1592 O O . GLY A 1 204 ? 5.276 5.035 -22.546 1.00 77.00 204 GLY A O 1
ATOM 1593 N N . VAL A 1 205 ? 3.958 6.421 -21.378 1.00 73.69 205 VAL A N 1
ATOM 1594 C CA . VAL A 1 205 ? 4.669 7.648 -21.765 1.00 73.69 205 VAL A CA 1
ATOM 1595 C C . VAL A 1 205 ? 5.953 7.804 -20.959 1.00 73.69 205 VAL A C 1
ATOM 1597 O O . VAL A 1 205 ? 7.006 8.003 -21.558 1.00 73.69 205 VAL A O 1
ATOM 1600 N N . VAL A 1 206 ? 5.891 7.640 -19.633 1.00 76.31 206 VAL A N 1
ATOM 1601 C CA . VAL A 1 206 ? 7.084 7.672 -18.766 1.00 76.31 206 VAL A CA 1
ATOM 1602 C C . VAL A 1 206 ? 8.096 6.644 -19.226 1.00 76.31 206 VAL A C 1
ATOM 1604 O O . VAL A 1 206 ? 9.266 6.966 -19.418 1.00 76.31 206 VAL A O 1
ATOM 1607 N N . PHE A 1 207 ? 7.633 5.422 -19.483 1.00 75.94 207 PHE A N 1
ATOM 1608 C CA . PHE A 1 207 ? 8.511 4.359 -19.937 1.00 75.94 207 PHE A CA 1
ATOM 1609 C C . PHE A 1 207 ? 9.107 4.643 -21.321 1.00 75.94 207 PHE A C 1
ATOM 1611 O O . PHE A 1 207 ? 10.272 4.353 -21.560 1.00 75.94 207 PHE A O 1
ATOM 1618 N N . ARG A 1 208 ? 8.359 5.259 -22.242 1.00 75.81 208 ARG A N 1
ATOM 1619 C CA . ARG A 1 208 ? 8.900 5.652 -23.554 1.00 75.81 208 ARG A CA 1
ATOM 1620 C C . ARG A 1 208 ? 10.026 6.680 -23.438 1.00 75.81 208 ARG A C 1
ATOM 1622 O O . ARG A 1 208 ? 10.967 6.620 -24.219 1.00 75.81 208 ARG A O 1
ATOM 1629 N N . VAL A 1 209 ? 9.913 7.617 -22.498 1.00 73.44 209 VAL A N 1
ATOM 1630 C CA . VAL A 1 209 ? 10.900 8.690 -22.302 1.00 73.44 209 VAL A CA 1
ATOM 1631 C C . VAL A 1 209 ? 12.113 8.193 -21.511 1.00 73.44 209 VAL A C 1
ATOM 1633 O O . VAL A 1 209 ? 13.244 8.487 -21.881 1.00 73.44 209 VAL A O 1
ATOM 1636 N N . HIS A 1 210 ? 11.897 7.410 -20.452 1.00 75.44 210 HIS A N 1
ATOM 1637 C CA . HIS A 1 210 ? 12.942 7.027 -19.494 1.00 75.44 210 HIS A CA 1
ATOM 1638 C C . HIS A 1 210 ? 13.343 5.553 -19.546 1.00 75.44 210 HIS A C 1
ATOM 1640 O O . HIS A 1 210 ? 14.213 5.135 -18.787 1.00 75.44 210 HIS A O 1
ATOM 1646 N N . GLY A 1 211 ? 12.745 4.753 -20.428 1.00 78.38 211 GLY A N 1
ATOM 1647 C CA . GLY A 1 211 ? 12.948 3.305 -20.478 1.00 78.38 211 GLY A CA 1
ATOM 1648 C C . GLY A 1 211 ? 14.415 2.914 -20.621 1.00 78.38 211 GLY A C 1
ATOM 1649 O O . GLY A 1 211 ? 14.862 2.004 -19.934 1.00 78.38 211 GLY A O 1
ATOM 1650 N N . ALA A 1 212 ? 15.186 3.644 -21.434 1.00 79.88 212 ALA A N 1
ATOM 1651 C CA . ALA A 1 212 ? 16.624 3.411 -21.582 1.00 79.88 212 ALA A CA 1
ATOM 1652 C C . ALA A 1 212 ? 17.391 3.607 -20.259 1.00 79.88 212 ALA A C 1
ATOM 1654 O O . ALA A 1 212 ? 18.195 2.755 -19.891 1.00 79.88 212 ALA A O 1
ATOM 1655 N N . VAL A 1 213 ? 17.095 4.681 -19.517 1.00 81.56 213 VAL A N 1
ATOM 1656 C CA . VAL A 1 213 ? 17.703 4.964 -18.204 1.00 81.56 213 VAL A CA 1
ATOM 1657 C C . VAL A 1 213 ? 17.288 3.909 -17.180 1.00 81.56 213 VAL A C 1
ATOM 1659 O O . VAL A 1 213 ? 18.134 3.358 -16.485 1.00 81.56 213 VAL A O 1
ATOM 1662 N N . ILE A 1 214 ? 15.998 3.565 -17.141 1.00 81.38 214 ILE A N 1
ATOM 1663 C CA . ILE A 1 214 ? 15.449 2.526 -16.261 1.00 81.38 214 ILE A CA 1
ATOM 1664 C C . ILE A 1 214 ? 16.134 1.177 -16.510 1.00 81.38 214 ILE A C 1
ATOM 1666 O O . ILE A 1 214 ? 16.467 0.471 -15.560 1.00 81.38 214 ILE A O 1
ATOM 1670 N N . HIS A 1 215 ? 16.339 0.809 -17.777 1.00 82.38 215 HIS A N 1
ATOM 1671 C CA . HIS A 1 215 ? 17.036 -0.420 -18.145 1.00 82.38 215 HIS A CA 1
ATOM 1672 C C . HIS A 1 215 ? 18.517 -0.385 -17.750 1.00 82.38 215 HIS A C 1
ATOM 1674 O O . HIS A 1 215 ? 19.018 -1.392 -17.259 1.00 82.38 215 HIS A O 1
ATOM 1680 N N . ALA A 1 216 ? 19.199 0.750 -17.921 1.00 81.94 216 ALA A N 1
ATOM 1681 C CA . ALA A 1 216 ? 20.601 0.903 -17.537 1.00 81.94 216 ALA A CA 1
ATOM 1682 C C . ALA A 1 216 ? 20.803 0.790 -16.016 1.00 81.94 216 ALA A C 1
ATOM 1684 O O . ALA A 1 216 ? 21.603 -0.028 -15.578 1.00 81.94 216 ALA A O 1
ATOM 1685 N N . GLU A 1 217 ? 20.017 1.513 -15.209 1.00 79.50 217 GLU A N 1
ATOM 1686 C CA . GLU A 1 217 ? 20.076 1.434 -13.737 1.00 79.50 217 GLU A CA 1
ATOM 1687 C C . GLU A 1 217 ? 19.887 0.002 -13.222 1.00 79.50 217 GLU A C 1
ATOM 1689 O O . GLU A 1 217 ? 20.573 -0.453 -12.309 1.00 79.50 217 GLU A O 1
ATOM 1694 N N . LEU A 1 218 ? 18.943 -0.718 -13.826 1.00 77.06 218 LEU A N 1
ATOM 1695 C CA . LEU A 1 218 ? 18.661 -2.111 -13.515 1.00 77.06 218 LEU A CA 1
ATOM 1696 C C . LEU A 1 218 ? 19.814 -3.044 -13.857 1.00 77.06 218 LEU A C 1
ATOM 1698 O O . LEU A 1 218 ? 20.128 -3.959 -13.088 1.00 77.06 218 LEU A O 1
ATOM 1702 N N . ARG A 1 219 ? 20.398 -2.818 -15.036 1.00 79.50 219 ARG A N 1
ATOM 1703 C CA . ARG A 1 219 ? 21.520 -3.598 -15.528 1.00 79.50 219 ARG A CA 1
ATOM 1704 C C . ARG A 1 219 ? 22.722 -3.425 -14.614 1.00 79.50 219 ARG A C 1
ATOM 1706 O O . ARG A 1 219 ? 23.331 -4.415 -14.237 1.00 79.50 219 ARG A O 1
ATOM 1713 N N . ASP A 1 220 ? 23.021 -2.188 -14.242 1.00 79.56 220 ASP A N 1
ATOM 1714 C CA . ASP A 1 220 ? 24.191 -1.847 -13.435 1.00 79.56 220 ASP A CA 1
ATOM 1715 C C . ASP A 1 220 ? 23.994 -2.207 -11.943 1.00 79.56 220 ASP A C 1
ATOM 1717 O O . ASP A 1 220 ? 24.968 -2.373 -11.215 1.00 79.56 220 ASP A O 1
ATOM 1721 N N . GLY A 1 221 ? 22.746 -2.381 -11.489 1.00 77.69 221 GLY A N 1
ATOM 1722 C CA . GLY A 1 221 ? 22.393 -2.870 -10.153 1.00 77.69 221 GLY A CA 1
ATOM 1723 C C . GLY A 1 221 ? 22.255 -4.396 -10.079 1.00 77.69 221 GLY A C 1
ATOM 1724 O O . GLY A 1 221 ? 23.236 -5.134 -10.017 1.00 77.69 221 GLY A O 1
ATOM 1725 N N . PHE A 1 222 ? 21.014 -4.894 -10.050 1.00 73.69 222 PHE A N 1
ATOM 1726 C CA . PHE A 1 222 ? 20.722 -6.317 -9.820 1.00 73.69 222 PHE A CA 1
ATOM 1727 C C . PHE A 1 222 ? 21.327 -7.242 -10.886 1.00 73.69 222 PHE A C 1
ATOM 1729 O O . PHE A 1 222 ? 21.862 -8.293 -10.539 1.00 73.69 222 PHE A O 1
ATOM 1736 N N . GLN A 1 223 ? 21.282 -6.863 -12.169 1.00 77.44 223 GLN A N 1
ATOM 1737 C CA . GLN A 1 223 ? 21.748 -7.753 -13.245 1.00 77.44 223 GLN A CA 1
ATOM 1738 C C . GLN A 1 223 ? 23.277 -7.794 -13.373 1.00 77.44 223 GLN A C 1
ATOM 1740 O O . GLN A 1 223 ? 23.808 -8.766 -13.910 1.00 77.44 223 GLN A O 1
ATOM 1745 N N . ALA A 1 224 ? 23.994 -6.794 -12.848 1.00 79.88 224 ALA A N 1
ATOM 1746 C CA . ALA A 1 224 ? 25.456 -6.767 -12.833 1.00 79.88 224 ALA A CA 1
ATOM 1747 C C . ALA A 1 224 ? 26.043 -7.936 -12.029 1.00 79.88 224 ALA A C 1
ATOM 1749 O O . ALA A 1 224 ? 27.146 -8.396 -12.310 1.00 79.88 224 ALA A O 1
ATOM 1750 N N . HIS A 1 225 ? 25.271 -8.466 -11.078 1.00 79.19 225 HIS A N 1
ATOM 1751 C CA . HIS A 1 225 ? 25.642 -9.609 -10.248 1.00 79.19 225 HIS A CA 1
ATOM 1752 C C . HIS A 1 225 ? 25.375 -10.969 -10.932 1.00 79.19 225 HIS A C 1
ATOM 1754 O O . HIS A 1 225 ? 25.594 -12.023 -10.334 1.00 79.19 225 HIS A O 1
ATOM 1760 N N . GLY A 1 226 ? 24.927 -10.965 -12.194 1.00 81.06 226 GLY A N 1
ATOM 1761 C CA . GLY A 1 226 ? 24.791 -12.150 -13.040 1.00 81.06 226 GLY A CA 1
ATOM 1762 C C . GLY A 1 226 ? 23.421 -12.838 -12.994 1.00 81.06 226 GLY A C 1
ATOM 1763 O O . GLY A 1 226 ? 22.521 -12.489 -12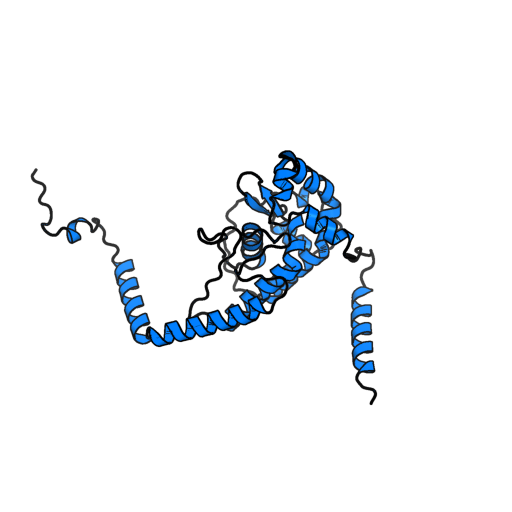.230 1.00 81.06 226 GLY A O 1
ATOM 1764 N N . ALA A 1 227 ? 23.259 -13.861 -13.840 1.00 80.12 227 ALA A N 1
ATOM 1765 C CA . ALA A 1 227 ? 21.985 -14.559 -14.043 1.00 80.12 227 ALA A CA 1
ATOM 1766 C C . ALA A 1 227 ? 21.472 -15.307 -12.797 1.00 80.12 227 ALA A C 1
ATOM 1768 O O . ALA A 1 227 ? 20.266 -15.467 -12.637 1.00 80.12 227 ALA A O 1
ATOM 1769 N N . ALA A 1 228 ? 22.367 -15.738 -11.902 1.00 77.12 228 ALA A N 1
ATOM 1770 C CA . ALA A 1 228 ? 21.994 -16.439 -10.672 1.00 77.12 228 ALA A CA 1
ATOM 1771 C C . ALA A 1 228 ? 21.201 -15.541 -9.705 1.00 77.12 228 ALA A C 1
ATOM 1773 O O . ALA A 1 228 ? 20.195 -15.976 -9.147 1.00 77.12 228 ALA A O 1
ATOM 1774 N N . VAL A 1 229 ? 21.601 -14.272 -9.560 1.00 77.81 229 VAL A N 1
ATOM 1775 C CA . VAL A 1 229 ? 20.875 -13.285 -8.739 1.00 77.81 229 VAL A CA 1
ATOM 1776 C C . VAL A 1 229 ? 19.505 -12.985 -9.342 1.00 77.81 229 VAL A C 1
ATOM 1778 O O . VAL A 1 229 ? 18.504 -12.923 -8.631 1.00 77.81 229 VAL A O 1
ATOM 1781 N N . GLU A 1 230 ? 19.435 -12.879 -10.667 1.00 76.88 230 GLU A N 1
ATOM 1782 C CA . GLU A 1 230 ? 18.180 -12.653 -11.385 1.00 76.88 230 GLU A CA 1
ATOM 1783 C C . GLU A 1 230 ? 17.218 -13.856 -11.312 1.00 76.88 230 GLU A C 1
ATOM 1785 O O . GLU A 1 230 ? 15.999 -13.668 -11.303 1.00 76.88 230 GLU A O 1
ATOM 1790 N N . ALA A 1 231 ? 17.744 -15.082 -11.214 1.00 74.81 231 ALA A N 1
ATOM 1791 C CA . ALA A 1 231 ? 16.957 -16.300 -11.014 1.00 74.81 231 ALA A CA 1
ATOM 1792 C C . ALA A 1 231 ? 16.423 -16.432 -9.577 1.00 74.81 231 ALA A C 1
ATOM 1794 O O . ALA A 1 231 ? 15.317 -16.926 -9.376 1.00 74.81 231 ALA A O 1
ATOM 1795 N N . ALA A 1 232 ? 17.176 -15.953 -8.583 1.00 73.75 232 ALA A N 1
ATOM 1796 C CA . ALA A 1 232 ? 16.760 -15.930 -7.178 1.00 73.75 232 ALA A CA 1
ATOM 1797 C C . ALA A 1 232 ? 15.788 -14.777 -6.843 1.00 73.75 232 ALA A C 1
ATOM 1799 O O . ALA A 1 232 ? 15.255 -14.700 -5.732 1.00 73.75 232 ALA A O 1
ATOM 1800 N N . ARG A 1 233 ? 15.544 -13.860 -7.788 1.00 79.31 233 ARG A N 1
ATOM 1801 C CA . ARG A 1 233 ? 14.677 -12.695 -7.596 1.00 79.31 233 ARG A CA 1
ATOM 1802 C C . ARG A 1 233 ? 13.199 -13.093 -7.540 1.00 79.31 233 ARG A C 1
ATOM 1804 O O . ARG A 1 233 ? 12.598 -13.476 -8.542 1.00 79.31 233 ARG A O 1
ATOM 1811 N N . TRP A 1 234 ? 12.587 -12.883 -6.379 1.00 77.19 234 TRP A N 1
ATOM 1812 C CA . TRP A 1 234 ? 11.181 -13.209 -6.106 1.00 77.19 234 TRP A CA 1
ATOM 1813 C C . TRP A 1 234 ? 10.189 -12.062 -6.392 1.00 77.19 234 TRP A C 1
ATOM 1815 O O . TRP A 1 234 ? 8.977 -12.276 -6.372 1.00 77.19 234 TRP A O 1
ATOM 1825 N N . PHE A 1 235 ? 10.671 -10.848 -6.684 1.00 80.31 235 PHE A N 1
ATOM 1826 C CA . PHE A 1 235 ? 9.833 -9.666 -6.923 1.00 80.31 235 PHE A CA 1
ATOM 1827 C C . PHE A 1 235 ? 9.947 -9.132 -8.356 1.00 80.31 235 PHE A C 1
ATOM 1829 O O . PHE A 1 235 ? 10.917 -9.401 -9.058 1.00 80.31 235 PHE A O 1
ATOM 1836 N N . MET A 1 236 ? 8.958 -8.358 -8.797 1.00 83.69 236 MET A N 1
ATOM 1837 C CA . MET A 1 236 ? 8.857 -7.709 -10.102 1.00 83.69 236 MET A CA 1
ATOM 1838 C C . MET A 1 236 ? 9.610 -6.380 -10.101 1.00 83.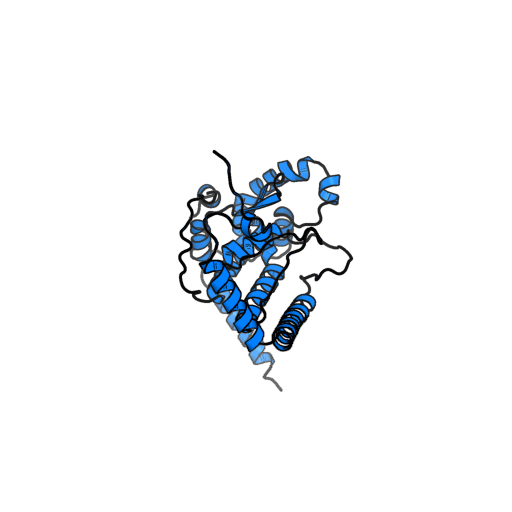69 236 MET A C 1
ATOM 1840 O O . MET A 1 236 ? 9.519 -5.611 -9.146 1.00 83.69 236 MET A O 1
ATOM 1844 N N . HIS A 1 237 ? 10.305 -6.073 -11.196 1.00 82.00 237 HIS A N 1
ATOM 1845 C CA . HIS A 1 237 ? 10.980 -4.792 -11.370 1.00 82.00 237 HIS A CA 1
ATOM 1846 C C . HIS A 1 237 ? 10.421 -4.022 -12.567 1.00 82.00 237 HIS A C 1
ATOM 1848 O O . HIS A 1 237 ? 9.719 -4.563 -13.417 1.00 82.00 237 HIS A O 1
ATOM 1854 N N . LEU A 1 238 ? 10.780 -2.744 -12.667 1.00 84.00 238 LEU A N 1
ATOM 1855 C CA . LEU A 1 238 ? 10.385 -1.838 -13.745 1.00 84.00 238 LEU A CA 1
ATOM 1856 C C . LEU A 1 238 ? 10.490 -2.421 -15.172 1.00 84.00 238 LEU A C 1
ATOM 1858 O O . LEU A 1 238 ? 9.640 -2.123 -16.007 1.00 84.00 238 LEU A O 1
ATOM 1862 N N . ALA A 1 239 ? 11.509 -3.234 -15.473 1.00 79.38 239 ALA A N 1
ATOM 1863 C CA . ALA A 1 239 ? 11.665 -3.846 -16.797 1.00 79.38 239 ALA A CA 1
ATOM 1864 C C . ALA A 1 239 ? 10.621 -4.939 -17.089 1.00 79.38 239 ALA A C 1
ATOM 1866 O O . ALA A 1 239 ? 10.221 -5.110 -18.241 1.00 79.38 239 ALA A O 1
ATOM 1867 N N . ASP A 1 240 ? 10.149 -5.645 -16.060 1.00 83.88 240 ASP A N 1
ATOM 1868 C CA . ASP A 1 240 ? 9.069 -6.626 -16.187 1.00 83.88 240 ASP A CA 1
ATOM 1869 C C . ASP A 1 240 ? 7.754 -5.904 -16.495 1.00 83.88 240 ASP A C 1
ATOM 1871 O O . ASP A 1 240 ? 7.067 -6.249 -17.458 1.00 83.88 240 ASP A O 1
ATOM 1875 N N . ALA A 1 241 ? 7.471 -4.821 -15.758 1.00 83.06 241 ALA A N 1
ATOM 1876 C CA . ALA A 1 241 ? 6.342 -3.938 -16.042 1.00 83.06 241 ALA A CA 1
ATOM 1877 C C . ALA A 1 241 ? 6.403 -3.411 -17.483 1.00 83.06 241 ALA A C 1
ATOM 1879 O O . ALA A 1 241 ? 5.392 -3.381 -18.175 1.00 83.06 241 ALA A O 1
ATOM 1880 N N . ALA A 1 242 ? 7.591 -3.070 -17.985 1.00 78.06 242 ALA A N 1
ATOM 1881 C CA . ALA A 1 242 ? 7.772 -2.667 -19.376 1.00 78.06 242 ALA A CA 1
ATOM 1882 C C . ALA A 1 242 ? 7.411 -3.761 -20.380 1.00 78.06 242 ALA A C 1
ATOM 1884 O O . ALA A 1 242 ? 6.790 -3.476 -21.401 1.00 78.06 242 ALA A O 1
ATOM 1885 N N . SER A 1 243 ? 7.811 -5.004 -20.104 1.00 80.94 243 SER A N 1
ATOM 1886 C CA . SER A 1 243 ? 7.432 -6.146 -20.934 1.00 80.94 243 SER A CA 1
ATOM 1887 C C . SER A 1 243 ? 5.916 -6.291 -20.969 1.00 80.94 243 SER A C 1
ATOM 1889 O O . SER A 1 243 ? 5.319 -6.349 -22.042 1.00 80.94 243 SER A O 1
ATOM 1891 N N . MET A 1 244 ? 5.277 -6.201 -19.804 1.00 80.94 244 MET A N 1
ATOM 1892 C CA . MET A 1 244 ? 3.822 -6.235 -19.689 1.00 80.94 244 MET A CA 1
ATOM 1893 C C . MET A 1 244 ? 3.148 -5.075 -20.432 1.00 80.94 244 MET A C 1
ATOM 1895 O O . MET A 1 244 ? 2.133 -5.299 -21.073 1.00 80.94 244 MET A O 1
ATOM 1899 N N . LEU A 1 245 ? 3.719 -3.864 -20.438 1.00 77.81 245 LEU A N 1
ATOM 1900 C CA . LEU A 1 245 ? 3.204 -2.723 -21.218 1.00 77.81 245 LEU A CA 1
ATOM 1901 C C . LEU A 1 245 ? 3.411 -2.852 -22.730 1.00 77.81 245 LEU A C 1
ATOM 1903 O O . LEU A 1 245 ? 2.747 -2.150 -23.485 1.00 77.81 245 LEU A O 1
ATOM 1907 N N . ARG A 1 246 ? 4.369 -3.666 -23.183 1.00 72.56 246 ARG A N 1
ATOM 1908 C CA . ARG A 1 246 ? 4.567 -3.947 -24.614 1.00 72.56 246 ARG A CA 1
ATOM 1909 C C . ARG A 1 246 ? 3.601 -5.012 -25.117 1.00 72.56 246 ARG A C 1
ATOM 1911 O O . ARG A 1 246 ? 3.214 -4.960 -26.278 1.00 72.56 246 ARG A O 1
ATOM 1918 N N . HIS A 1 247 ? 3.260 -5.971 -24.260 1.00 68.62 247 HIS A N 1
ATOM 1919 C CA . HIS A 1 247 ? 2.354 -7.072 -24.585 1.00 68.62 247 HIS A CA 1
ATOM 1920 C C . HIS A 1 247 ? 0.882 -6.739 -24.322 1.00 68.62 247 HIS A C 1
ATOM 1922 O O . HIS A 1 247 ? 0.014 -7.223 -25.039 1.00 68.62 247 HIS A O 1
ATOM 1928 N N . ALA A 1 248 ? 0.590 -5.901 -23.329 1.00 60.38 248 ALA A N 1
ATOM 1929 C CA . ALA A 1 248 ? -0.706 -5.259 -23.201 1.00 60.38 248 ALA A CA 1
ATOM 1930 C C . ALA A 1 248 ? -0.755 -4.106 -24.206 1.00 60.38 248 ALA A C 1
ATOM 1932 O O . ALA A 1 248 ? 0.116 -3.241 -24.167 1.00 60.38 248 ALA A O 1
ATOM 1933 N N . ASP A 1 249 ? -1.759 -4.065 -25.082 1.00 49.84 249 ASP A N 1
ATOM 1934 C CA . ASP A 1 249 ? -2.024 -2.901 -25.931 1.00 49.84 249 ASP A CA 1
ATOM 1935 C C . ASP A 1 249 ? -2.335 -1.689 -25.038 1.00 49.84 249 ASP A C 1
ATOM 1937 O O . ASP A 1 249 ? -3.480 -1.391 -24.697 1.00 49.84 249 ASP A O 1
ATOM 1941 N N . VAL A 1 250 ? -1.299 -0.980 -24.590 1.00 49.81 250 VAL A N 1
ATOM 1942 C CA . VAL A 1 250 ? -1.464 0.310 -23.929 1.00 49.81 250 VAL A CA 1
ATOM 1943 C C . VAL A 1 250 ? -1.997 1.247 -25.006 1.00 49.81 250 VAL A C 1
ATOM 1945 O O . VAL A 1 250 ? -1.300 1.436 -26.012 1.00 49.81 250 VAL A O 1
ATOM 1948 N N . PRO A 1 251 ? -3.188 1.854 -24.834 1.00 41.66 251 PRO A N 1
ATOM 1949 C CA . PRO A 1 251 ? -3.726 2.761 -25.828 1.00 41.66 251 PRO A CA 1
ATOM 1950 C C . PRO A 1 251 ? -2.668 3.817 -26.136 1.00 41.66 251 PRO A C 1
ATOM 1952 O O . PRO A 1 251 ? -2.267 4.598 -25.267 1.00 41.66 251 PRO A O 1
ATOM 1955 N N . LYS A 1 252 ? -2.162 3.822 -27.376 1.00 40.94 252 LYS A N 1
ATOM 1956 C CA . LYS A 1 252 ? -1.279 4.893 -27.836 1.00 40.94 252 LYS A CA 1
ATOM 1957 C C . LYS A 1 252 ? -2.058 6.190 -27.619 1.00 40.94 252 LYS A C 1
ATOM 1959 O O . LYS A 1 252 ? -3.192 6.269 -28.092 1.00 40.94 252 LYS A O 1
ATOM 1964 N N . PRO A 1 253 ? -1.500 7.201 -26.930 1.00 39.16 253 PRO A N 1
ATOM 1965 C CA . PRO A 1 253 ? -2.183 8.474 -26.773 1.00 39.16 253 PRO A CA 1
ATOM 1966 C C . PRO A 1 253 ? -2.334 9.093 -28.165 1.00 39.16 253 PRO A C 1
ATOM 1968 O O . PRO A 1 253 ? -1.401 9.693 -28.704 1.00 39.16 253 PRO A O 1
ATOM 1971 N N . SER A 1 254 ? -3.488 8.865 -28.794 1.00 34.84 254 SER A N 1
ATOM 1972 C CA . SER A 1 254 ? -3.807 9.448 -30.086 1.00 34.84 254 SER A CA 1
ATOM 1973 C C . SER A 1 254 ? -3.912 10.961 -29.902 1.00 34.84 254 SER A C 1
ATOM 1975 O O . SER A 1 254 ? -4.318 11.468 -28.855 1.00 34.84 254 SER A O 1
ATOM 1977 N N . ARG A 1 255 ? -3.450 11.714 -30.902 1.00 40.59 255 ARG A N 1
ATOM 1978 C CA . ARG A 1 255 ? -3.310 13.172 -30.810 1.00 40.59 255 ARG A CA 1
ATOM 1979 C C . ARG A 1 255 ? -4.645 13.933 -30.791 1.00 40.59 255 ARG A C 1
ATOM 1981 O O . ARG A 1 255 ? -4.588 15.157 -30.698 1.00 40.59 255 ARG A O 1
ATOM 1988 N N . ALA A 1 256 ? -5.787 13.252 -30.864 1.00 34.72 256 ALA A N 1
ATOM 1989 C CA . ALA A 1 256 ? -7.101 13.870 -30.952 1.00 34.72 256 ALA A CA 1
ATOM 1990 C C . ALA A 1 256 ? -7.808 13.881 -29.583 1.00 34.72 256 ALA A C 1
ATOM 1992 O O . ALA A 1 256 ? -8.020 12.817 -28.995 1.00 34.72 256 ALA A O 1
ATOM 1993 N N . PRO A 1 257 ? -8.216 15.051 -29.064 1.00 44.22 257 PRO A N 1
ATOM 1994 C CA . PRO A 1 257 ? -9.193 15.095 -27.991 1.00 44.22 257 PRO A CA 1
ATOM 1995 C C . PRO A 1 257 ? -10.562 14.723 -28.587 1.00 44.22 257 PRO A C 1
ATOM 1997 O O . PRO A 1 257 ? -11.033 15.404 -29.490 1.00 44.22 257 PRO A O 1
ATOM 2000 N N . GLY A 1 258 ? -11.196 13.641 -28.116 1.00 44.38 258 GLY A N 1
ATOM 2001 C CA . GLY A 1 258 ? -12.646 13.462 -28.307 1.00 44.38 258 GLY A CA 1
ATOM 2002 C C . GLY A 1 258 ? -13.189 12.084 -28.705 1.00 44.38 258 GLY A C 1
ATOM 2003 O O . GLY A 1 258 ? -14.377 11.864 -28.517 1.00 44.38 258 GLY A O 1
ATOM 2004 N N . ALA A 1 259 ? -12.395 11.124 -29.192 1.00 40.69 259 ALA A N 1
ATOM 2005 C CA . ALA A 1 259 ? -12.985 9.873 -29.710 1.00 40.69 259 ALA A CA 1
ATOM 2006 C C . ALA A 1 259 ? -13.324 8.824 -28.623 1.00 40.69 259 ALA A C 1
ATOM 2008 O O . ALA A 1 259 ? -14.279 8.061 -28.754 1.00 40.69 259 ALA A O 1
ATOM 2009 N N . LEU A 1 260 ? -12.569 8.796 -27.518 1.00 41.78 260 LEU A N 1
ATOM 2010 C CA . LEU A 1 260 ? -12.675 7.730 -26.510 1.00 41.78 260 LEU A CA 1
ATOM 2011 C C . LEU A 1 260 ? -13.899 7.866 -25.584 1.00 41.78 260 LEU A C 1
ATOM 2013 O O . LEU A 1 260 ? -14.384 6.855 -25.087 1.00 41.78 260 LEU A O 1
ATOM 2017 N N . MET A 1 261 ? -14.450 9.077 -25.412 1.00 36.44 261 MET A N 1
ATOM 2018 C CA . MET A 1 261 ? -15.721 9.263 -24.689 1.00 36.44 261 MET A CA 1
ATOM 2019 C C . MET A 1 261 ? -16.939 8.797 -25.497 1.00 36.44 261 MET A C 1
ATOM 2021 O O . MET A 1 261 ? -17.901 8.319 -24.903 1.00 36.44 261 MET A O 1
ATOM 2025 N N . LEU A 1 262 ? -16.899 8.892 -26.831 1.00 40.75 262 LEU A N 1
ATOM 2026 C CA . LEU A 1 262 ? -18.006 8.447 -27.682 1.00 40.75 262 LEU A CA 1
ATOM 2027 C C . LEU A 1 262 ? -18.042 6.916 -27.792 1.00 40.75 262 LEU A C 1
ATOM 2029 O O . LEU A 1 262 ? -19.101 6.327 -27.612 1.00 40.75 262 LEU A O 1
ATOM 2033 N N . SER A 1 263 ? -16.888 6.248 -27.931 1.00 43.06 263 SER A N 1
ATOM 2034 C CA . SER A 1 263 ? -16.880 4.781 -28.083 1.00 43.06 263 SER A CA 1
ATOM 2035 C C . SER A 1 263 ? -17.323 4.024 -26.824 1.00 43.06 263 SER A C 1
ATOM 2037 O O . SER A 1 263 ? -17.940 2.968 -26.926 1.00 43.06 263 SER A O 1
ATOM 2039 N N . ILE A 1 264 ? -17.070 4.574 -25.628 1.00 41.16 264 ILE A N 1
ATOM 2040 C CA . ILE A 1 264 ? -17.513 3.956 -24.370 1.00 41.16 264 ILE A CA 1
ATOM 2041 C C . ILE A 1 264 ? -19.020 4.174 -24.172 1.00 41.16 264 ILE A C 1
ATOM 2043 O O . ILE A 1 264 ? -19.717 3.244 -23.774 1.00 41.16 264 ILE A O 1
ATOM 2047 N N . ALA A 1 265 ? -19.545 5.356 -24.519 1.00 44.75 265 ALA A N 1
ATOM 2048 C CA . ALA A 1 265 ? -20.985 5.617 -24.494 1.00 44.75 265 ALA A CA 1
ATOM 2049 C C . ALA A 1 265 ? -21.752 4.749 -25.511 1.00 44.75 265 ALA A C 1
ATOM 2051 O O . ALA A 1 265 ? -22.848 4.275 -25.211 1.00 44.75 265 ALA A O 1
ATOM 2052 N N . ASP A 1 266 ? -21.165 4.482 -26.678 1.00 45.12 266 ASP A N 1
ATOM 2053 C CA . ASP A 1 266 ? -21.772 3.640 -27.715 1.00 45.12 266 ASP A CA 1
ATOM 2054 C C . ASP A 1 266 ? -21.663 2.142 -27.399 1.00 45.12 266 ASP A C 1
ATOM 2056 O O . ASP A 1 266 ? -22.614 1.396 -27.630 1.00 45.12 266 ASP A O 1
ATOM 2060 N N . CYS A 1 267 ? -20.576 1.702 -26.758 1.00 42.28 267 CYS A N 1
ATOM 2061 C CA . CYS A 1 267 ? -20.433 0.328 -26.267 1.00 42.28 267 CYS A CA 1
ATOM 2062 C C . CYS A 1 267 ? -21.394 0.028 -25.096 1.00 42.28 267 CYS A C 1
ATOM 2064 O O . CYS A 1 267 ? -21.993 -1.051 -25.026 1.00 42.28 267 CYS A O 1
ATOM 2066 N N . MET A 1 268 ? -21.630 1.011 -24.214 1.00 40.34 268 MET A N 1
ATOM 2067 C CA . MET A 1 268 ? -22.641 0.897 -23.155 1.00 40.34 268 MET A CA 1
ATOM 2068 C C . MET A 1 268 ? -24.076 0.941 -23.707 1.00 40.34 268 MET A C 1
ATOM 2070 O O . MET A 1 268 ? -24.918 0.174 -23.241 1.00 40.34 268 MET A O 1
ATOM 2074 N N . ARG A 1 269 ? -24.361 1.756 -24.736 1.00 47.91 269 ARG A N 1
ATOM 2075 C CA . ARG A 1 269 ? -25.668 1.757 -25.426 1.00 47.91 269 ARG A CA 1
ATOM 2076 C C . ARG A 1 269 ? -25.948 0.448 -26.164 1.00 47.91 269 ARG A C 1
ATOM 2078 O O . ARG A 1 269 ? -27.058 -0.066 -26.061 1.00 47.91 269 ARG A O 1
ATOM 2085 N N . GLY A 1 270 ? -24.952 -0.127 -26.839 1.00 48.09 270 GLY A N 1
ATOM 2086 C CA . GLY A 1 270 ? -25.082 -1.427 -27.507 1.00 48.09 270 GLY A CA 1
ATOM 2087 C C . GLY A 1 270 ? -25.363 -2.573 -26.529 1.00 48.09 270 GLY A C 1
ATOM 2088 O O . GLY A 1 270 ? -26.213 -3.419 -26.794 1.00 48.09 270 GLY A O 1
ATOM 2089 N N . SER A 1 271 ? -24.725 -2.552 -25.355 1.00 44.47 271 SER A N 1
ATOM 2090 C CA . SER A 1 271 ? -24.916 -3.581 -24.320 1.00 44.47 271 SER A CA 1
ATOM 2091 C C . SER A 1 271 ? -26.261 -3.478 -23.587 1.00 44.47 271 SER A C 1
ATOM 2093 O O . SER A 1 271 ? -26.775 -4.489 -23.109 1.00 44.47 271 SER A O 1
ATOM 2095 N N . LEU A 1 272 ? -26.847 -2.277 -23.498 1.00 41.75 272 LEU A N 1
ATOM 2096 C CA . LEU A 1 272 ? -28.177 -2.063 -22.912 1.00 41.75 272 LEU A CA 1
ATOM 2097 C C . LEU A 1 272 ? -29.307 -2.426 -23.887 1.00 41.75 272 LEU A C 1
ATOM 2099 O O . LEU A 1 272 ? -30.298 -3.014 -23.461 1.00 41.75 272 LEU A O 1
ATOM 2103 N N . LEU A 1 273 ? -29.141 -2.156 -25.186 1.00 50.22 273 LEU A N 1
ATOM 2104 C CA . LEU A 1 273 ? -30.118 -2.533 -26.218 1.00 50.22 273 LEU A CA 1
ATOM 2105 C C . LEU A 1 273 ? -30.137 -4.048 -26.480 1.00 50.22 273 LEU A C 1
ATOM 2107 O O . LEU A 1 273 ? -31.206 -4.619 -26.673 1.00 50.22 273 LEU A O 1
ATOM 2111 N N . ALA A 1 274 ? -28.983 -4.719 -26.397 1.00 47.88 274 ALA A N 1
ATOM 2112 C CA . ALA A 1 274 ? -28.883 -6.175 -26.549 1.00 47.88 274 ALA A CA 1
ATOM 2113 C C . ALA A 1 274 ? -29.493 -6.976 -25.378 1.00 47.88 274 ALA A C 1
ATOM 2115 O O . ALA A 1 274 ? -29.697 -8.178 -25.504 1.00 47.88 274 ALA A O 1
ATOM 2116 N N . ARG A 1 275 ? -29.788 -6.330 -24.240 1.00 46.97 275 ARG A N 1
ATOM 2117 C CA . ARG A 1 275 ? -30.418 -6.960 -23.062 1.00 46.97 275 ARG A CA 1
ATOM 2118 C C . ARG A 1 275 ? -31.925 -6.709 -22.949 1.00 46.97 275 ARG A C 1
ATOM 2120 O O . ARG A 1 275 ? -32.533 -7.195 -22.002 1.00 46.97 275 ARG A O 1
ATOM 2127 N N . GLN A 1 276 ? -32.519 -5.946 -23.869 1.00 48.56 276 GLN A N 1
ATOM 2128 C CA . GLN A 1 276 ? -33.948 -5.598 -23.853 1.00 48.56 276 GLN A CA 1
ATOM 2129 C C . GLN A 1 276 ? -34.753 -6.203 -25.012 1.00 48.56 276 GLN A C 1
ATOM 2131 O O . GLN A 1 276 ? -35.913 -5.842 -25.196 1.00 48.56 276 GLN A O 1
ATOM 2136 N N . GLN A 1 277 ? -34.178 -7.127 -25.783 1.00 44.66 277 GLN A N 1
ATOM 2137 C CA . GLN A 1 277 ? -34.958 -7.937 -26.718 1.00 44.66 277 GLN A CA 1
ATOM 2138 C C . GLN A 1 277 ? -35.377 -9.244 -26.021 1.00 44.66 277 GLN A C 1
ATOM 2140 O O . GLN A 1 277 ? -34.498 -9.904 -25.464 1.00 44.66 277 GLN A O 1
ATOM 2145 N N . PRO A 1 278 ? -36.688 -9.556 -25.963 1.00 49.50 278 PRO A N 1
ATOM 2146 C CA . PRO A 1 278 ? -37.210 -10.752 -25.302 1.00 49.50 278 PRO A CA 1
ATOM 2147 C C . PRO A 1 278 ? -36.841 -12.048 -26.030 1.00 49.50 278 PRO A C 1
ATOM 2149 O O . PRO A 1 278 ? -36.666 -12.007 -27.270 1.00 49.50 278 PRO A O 1
#

Secondary structure (DSSP, 8-state):
---PPPS-HHHHHS-SS--HHHHHHHHHHHHHHHHH-HHHHHHHHHHHHHHHHHHHHT-TT---S-S---S-BPPHHHHHHHHHHHH-----EEETTEEEEE-----TTS-HHHHHHHHHHHHHHHHHGGGGGGGEEE-TTT--EEESS-HHHHHHHHHS-STT--TTGGG-----------------HHHHHHHHHHHHHHHHHHHHHHHHHHHHHHHHTGGGG-HHHHHS--B--HHHHHHHHHHTT-----S-SSHHHHHHHHHHHHHHHTTS--

Radius of gyration: 25.08 Å; chains: 1; bounding box: 65×42×84 Å

pLDDT: mean 73.06, std 17.54, range [32.12, 97.12]

InterPro domains:
  IPR015422 Pyridoxal phosphate-dependent transferase, small domain [G3DSA:3.90.1150.10] (11-123)
  IPR015424 Pyridoxal phosphate-dependent transferase [SSF53383] (4-122)

Sequence (278 aa):
MEREYLDDLEAREEASTPAIVEAIRCGLVFCVKELVGVVEMKLREHVIANHALVKLTAHASIRVIDAVAPPRFLHYNFVSAVLNDLFGIQTRGGCMCAPGSLRFSFNYFMPIDEIETVLRVVTWVADHGWRLLPYNRVDPFSGSWSMRCAPTVMRDLSRKSFRGLTAAELLIAPTHGALPVASEPAESDAKALRVTQRLADRVGVVFRVHGAVIHAELRDGFQAHGAAVEAARWFMHLADAASMLRHADVPKPSRAPGALMLSIADCMRGSLLARQQP

Foldseek 3Di:
DDDDDDPDPVVRPQPPDHPVVVVVVVVVVVVVCVVCDPVNQVVLQVVLVVVLVVLQVVAPLHDDDDDDDDDAAAAQLLVQCCCCLLVVDHWDGDDPVDHRDTDDGDGSPDDPVVSVLVSVVSSCCSVQVLLCQLQWDADLPVRHIAGQAEPVVLVCLLPDDPPPDDPVNSRPGHPPDPPPPPPPPCPDSVVSVSSVVSSSLCSVVSCVSCVVVQVVSCCVHQCVVDDVSVVVRRHDHNVNSVVVPVVPPSPDPPPDPDDPVVVVVVVVVVVVVVVPDD